Protein AF-A0A964K1E9-F1 (afdb_monomer)

Mean predicted aligned error: 4.96 Å

Structure (mmCIF, N/CA/C/O backbone):
data_AF-A0A964K1E9-F1
#
_entry.id   AF-A0A964K1E9-F1
#
loop_
_atom_site.group_PDB
_atom_site.id
_atom_site.type_symbol
_atom_site.label_atom_id
_atom_site.label_alt_id
_atom_site.label_comp_id
_atom_site.label_asym_id
_atom_site.label_entity_id
_atom_site.label_seq_id
_atom_site.pdbx_PDB_ins_code
_atom_site.Cartn_x
_atom_site.Cartn_y
_atom_site.Cartn_z
_atom_site.occupancy
_atom_site.B_iso_or_equiv
_atom_site.auth_seq_id
_atom_site.auth_comp_id
_atom_site.auth_asym_id
_atom_site.auth_atom_id
_atom_site.pdbx_PDB_model_num
ATOM 1 N N . MET A 1 1 ? 15.120 -9.045 7.210 1.00 61.44 1 MET A N 1
ATOM 2 C CA . MET A 1 1 ? 15.989 -8.815 6.035 1.00 61.44 1 MET A CA 1
ATOM 3 C C . MET A 1 1 ? 16.516 -7.399 6.157 1.00 61.44 1 MET A C 1
ATOM 5 O O . MET A 1 1 ? 15.739 -6.531 6.529 1.00 61.44 1 MET A O 1
ATOM 9 N N . ASP A 1 2 ? 17.799 -7.167 5.901 1.00 77.44 2 ASP A N 1
ATOM 10 C CA . ASP A 1 2 ? 18.381 -5.826 6.023 1.00 77.44 2 ASP A CA 1
ATOM 11 C C . ASP A 1 2 ? 18.255 -5.073 4.690 1.00 77.44 2 ASP A C 1
ATOM 13 O O . ASP A 1 2 ? 18.387 -5.684 3.619 1.00 77.44 2 ASP A O 1
ATOM 17 N N . ALA A 1 3 ? 17.989 -3.767 4.757 1.00 79.88 3 ALA A N 1
ATOM 18 C CA . ALA A 1 3 ? 18.097 -2.841 3.639 1.00 79.88 3 ALA A CA 1
ATOM 19 C C . ALA A 1 3 ? 19.576 -2.750 3.267 1.00 79.88 3 ALA A C 1
ATOM 21 O O . ALA A 1 3 ? 20.390 -2.265 4.055 1.00 79.88 3 ALA A O 1
ATOM 22 N N . LYS A 1 4 ? 19.940 -3.236 2.081 1.00 85.00 4 LYS A N 1
ATOM 23 C CA . LYS A 1 4 ? 21.310 -3.158 1.569 1.00 85.00 4 LYS A CA 1
ATOM 24 C C . LYS A 1 4 ? 21.665 -1.745 1.103 1.00 85.00 4 LYS A C 1
ATOM 26 O O . LYS A 1 4 ? 22.800 -1.325 1.300 1.00 85.00 4 LYS A O 1
ATOM 31 N N . ALA A 1 5 ? 20.713 -1.027 0.511 1.00 84.69 5 ALA A N 1
ATOM 32 C CA . ALA A 1 5 ? 20.894 0.320 -0.016 1.00 84.69 5 ALA A CA 1
ATOM 33 C C . ALA A 1 5 ? 21.087 1.347 1.105 1.00 84.69 5 ALA A C 1
ATOM 35 O O . ALA A 1 5 ? 21.981 2.183 1.027 1.00 84.69 5 ALA A O 1
ATOM 36 N N . LEU A 1 6 ? 20.298 1.241 2.179 1.00 84.00 6 LEU A N 1
ATOM 37 C CA . LEU A 1 6 ? 20.288 2.217 3.279 1.00 84.00 6 LEU A CA 1
ATOM 38 C C . LEU A 1 6 ? 20.863 1.678 4.597 1.00 84.00 6 LEU A C 1
ATOM 40 O O . LEU A 1 6 ? 20.889 2.391 5.595 1.00 84.00 6 LEU A O 1
ATOM 44 N N . LYS A 1 7 ? 21.374 0.439 4.599 1.00 85.75 7 LYS A N 1
ATOM 45 C CA . LYS A 1 7 ? 22.027 -0.215 5.750 1.00 85.75 7 LYS A CA 1
ATOM 46 C C . LYS A 1 7 ? 21.154 -0.242 7.014 1.00 85.75 7 LYS A C 1
ATOM 48 O O . LYS A 1 7 ? 21.656 -0.087 8.125 1.00 85.75 7 LYS A O 1
ATOM 53 N N . ALA A 1 8 ? 19.852 -0.465 6.846 1.00 85.69 8 ALA A N 1
ATOM 54 C CA . ALA A 1 8 ? 18.872 -0.491 7.931 1.00 85.69 8 ALA A CA 1
ATOM 55 C C . ALA A 1 8 ? 18.302 -1.900 8.151 1.00 85.69 8 ALA A C 1
ATOM 57 O O . ALA A 1 8 ? 17.847 -2.561 7.220 1.00 85.69 8 ALA A O 1
ATOM 58 N N . LYS A 1 9 ? 18.274 -2.377 9.394 1.00 84.56 9 LYS A N 1
ATOM 59 C CA . LYS A 1 9 ? 17.708 -3.692 9.727 1.00 84.56 9 LYS A CA 1
ATOM 60 C C . LYS A 1 9 ? 16.188 -3.610 9.856 1.00 84.56 9 LYS A C 1
ATOM 62 O O . LYS A 1 9 ? 15.686 -2.761 10.583 1.00 84.56 9 LYS A O 1
ATOM 67 N N . ALA A 1 10 ? 15.455 -4.493 9.173 1.00 81.06 10 ALA A N 1
ATOM 68 C CA . ALA A 1 10 ? 14.006 -4.578 9.362 1.00 81.06 10 ALA A CA 1
ATOM 69 C C . ALA A 1 10 ? 13.683 -5.161 10.741 1.00 81.06 10 ALA A C 1
ATOM 71 O O . ALA A 1 10 ? 14.223 -6.204 11.124 1.00 81.06 10 ALA A O 1
ATOM 72 N N . THR A 1 11 ? 12.792 -4.492 11.468 1.00 77.06 11 THR A N 1
ATOM 73 C CA . THR A 1 11 ? 12.326 -4.897 12.802 1.00 77.06 11 THR A CA 1
ATOM 74 C C . THR A 1 11 ? 11.026 -5.704 12.742 1.00 77.06 11 THR A C 1
ATOM 76 O O . THR A 1 11 ? 10.664 -6.349 13.728 1.00 77.06 11 THR A O 1
ATOM 79 N N . LYS A 1 12 ? 10.349 -5.725 11.585 1.00 82.56 12 LYS A N 1
ATOM 80 C CA . LYS A 1 12 ? 9.100 -6.456 11.333 1.00 82.56 12 LYS A CA 1
ATOM 81 C C . LYS A 1 12 ? 9.198 -7.336 10.085 1.00 82.56 12 LYS A C 1
ATOM 83 O O . LYS A 1 12 ? 10.097 -7.194 9.254 1.00 82.56 12 LYS A O 1
ATOM 88 N N . SER A 1 13 ? 8.276 -8.291 9.981 1.00 90.75 13 SER A N 1
ATOM 89 C CA . SER A 1 13 ? 8.074 -9.089 8.769 1.00 90.75 13 SER A CA 1
ATOM 90 C C . SER A 1 13 ? 6.977 -8.470 7.911 1.00 90.75 13 SER A C 1
ATOM 92 O O . SER A 1 13 ? 6.081 -7.817 8.439 1.00 90.75 13 SER A O 1
ATOM 94 N N . PHE A 1 14 ? 6.984 -8.778 6.613 1.00 91.94 14 PHE A N 1
ATOM 95 C CA . PHE A 1 14 ? 5.911 -8.396 5.691 1.00 91.94 14 PHE A CA 1
ATOM 96 C C . PHE A 1 14 ? 4.516 -8.723 6.253 1.00 91.94 14 PHE A C 1
ATOM 98 O O . PHE A 1 14 ? 3.644 -7.866 6.265 1.00 91.94 14 PHE A O 1
ATOM 105 N N . PHE A 1 15 ? 4.344 -9.911 6.844 1.00 91.75 15 PHE A N 1
ATOM 106 C CA . PHE A 1 15 ? 3.074 -10.374 7.419 1.00 91.75 15 PHE A CA 1
ATOM 107 C C . PHE A 1 15 ? 2.571 -9.597 8.641 1.00 91.75 15 PHE A C 1
ATOM 109 O O . PHE A 1 15 ? 1.426 -9.771 9.038 1.00 91.75 15 PHE A O 1
ATOM 116 N N . THR A 1 16 ? 3.417 -8.783 9.271 1.00 91.50 16 THR A N 1
ATOM 117 C CA . THR A 1 16 ? 3.062 -8.016 10.481 1.00 91.50 16 THR A CA 1
ATOM 118 C C . THR A 1 16 ? 3.079 -6.509 10.253 1.00 91.50 16 THR A C 1
ATOM 120 O O . THR A 1 16 ? 2.657 -5.749 11.126 1.00 91.50 16 THR A O 1
ATOM 123 N N . SER A 1 17 ? 3.527 -6.071 9.079 1.00 93.69 17 SER A N 1
ATOM 124 C CA . SER A 1 17 ? 3.606 -4.663 8.721 1.00 93.69 17 SER A CA 1
ATOM 125 C C . SER A 1 17 ? 2.242 -4.064 8.379 1.00 93.69 17 SER A C 1
ATOM 127 O O . SER A 1 17 ? 1.379 -4.757 7.832 1.00 93.69 17 SER A O 1
ATOM 129 N N . PRO A 1 18 ? 2.043 -2.773 8.681 1.00 94.06 18 PRO A N 1
ATOM 130 C CA . PRO A 1 18 ? 0.909 -2.014 8.174 1.00 94.06 18 PRO A CA 1
ATOM 131 C C . PRO A 1 18 ? 1.123 -1.621 6.709 1.00 94.06 18 PRO A C 1
ATOM 133 O O . PRO A 1 18 ? 2.262 -1.488 6.256 1.00 94.06 18 PRO A O 1
ATOM 136 N N . ALA A 1 19 ? 0.035 -1.386 5.975 1.00 91.31 19 ALA A N 1
ATOM 137 C CA . ALA A 1 19 ? 0.120 -0.842 4.619 1.00 91.31 19 ALA A CA 1
ATOM 138 C C . ALA A 1 19 ? 0.185 0.692 4.596 1.00 91.31 19 ALA A C 1
ATOM 140 O O . ALA A 1 19 ? 0.536 1.265 3.575 1.00 91.31 19 ALA A O 1
ATOM 141 N N . ALA A 1 20 ? -0.116 1.387 5.692 1.00 88.75 20 ALA A N 1
ATOM 142 C CA . ALA A 1 20 ? -0.073 2.847 5.745 1.00 88.75 20 ALA A CA 1
ATOM 143 C C . ALA A 1 20 ? 0.727 3.354 6.944 1.00 88.75 20 ALA A C 1
ATOM 145 O O . ALA A 1 20 ? 0.719 2.758 8.018 1.00 88.75 20 ALA A O 1
ATOM 146 N N . GLY A 1 21 ? 1.414 4.484 6.754 1.00 86.25 21 GLY A N 1
ATOM 147 C CA . GLY A 1 21 ? 2.253 5.130 7.772 1.00 86.25 21 GLY A CA 1
ATOM 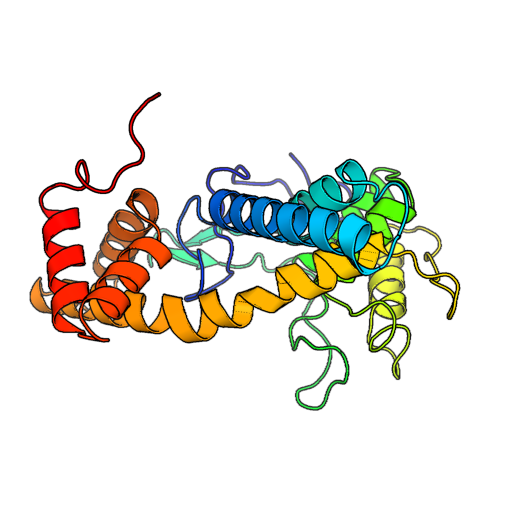148 C C . GLY A 1 21 ? 1.478 5.997 8.769 1.00 86.25 21 GLY A C 1
ATOM 149 O O . GLY A 1 21 ? 2.060 6.889 9.375 1.00 86.25 21 GLY A O 1
ATOM 150 N N . GLY A 1 22 ? 0.166 5.794 8.878 1.00 86.00 22 GLY A N 1
ATOM 151 C CA . GLY A 1 22 ? -0.773 6.577 9.675 1.00 86.00 22 GLY A CA 1
ATOM 152 C C . GLY A 1 22 ? -2.201 6.071 9.462 1.00 86.00 22 GLY A C 1
ATOM 153 O O . GLY A 1 22 ? -2.409 5.166 8.656 1.00 86.00 22 GLY A O 1
ATOM 154 N N . LYS A 1 23 ? -3.180 6.642 10.177 1.00 85.94 23 LYS A N 1
ATOM 155 C CA . LYS A 1 23 ? -4.596 6.259 10.034 1.00 85.94 23 LYS A CA 1
ATOM 156 C C . LYS A 1 23 ? -5.038 6.361 8.570 1.00 85.94 23 LYS A C 1
ATOM 158 O O . LYS A 1 23 ? -4.841 7.394 7.938 1.00 85.94 23 LYS A O 1
ATOM 163 N N . GLY A 1 24 ? -5.616 5.283 8.055 1.00 85.75 24 GLY A N 1
ATOM 164 C CA . GLY A 1 24 ? -5.997 5.133 6.654 1.00 85.75 24 GLY A CA 1
ATOM 165 C C . GLY A 1 24 ? -6.198 3.660 6.310 1.00 85.75 24 GLY A C 1
ATOM 166 O O . GLY A 1 24 ? -6.321 2.829 7.210 1.00 85.75 24 GLY A O 1
ATOM 167 N N . HIS A 1 25 ? -6.208 3.329 5.020 1.00 87.50 25 HIS A N 1
ATOM 168 C CA . HIS A 1 25 ? -6.395 1.945 4.578 1.00 87.50 25 HIS A CA 1
ATOM 169 C C . HIS A 1 25 ? -5.351 0.989 5.164 1.00 87.50 25 HIS A C 1
ATOM 171 O O . HIS A 1 25 ? -4.159 1.293 5.203 1.00 87.50 25 HIS A O 1
ATOM 177 N N . HIS A 1 26 ? -5.795 -0.165 5.650 1.00 92.25 26 HIS A N 1
ATOM 178 C CA . HIS A 1 26 ? -4.911 -1.244 6.101 1.00 92.25 26 HIS A CA 1
ATOM 179 C C . HIS A 1 26 ? -3.745 -0.815 7.023 1.00 92.25 26 HIS A C 1
ATOM 181 O O . HIS A 1 26 ? -2.668 -1.417 7.017 1.00 92.25 26 HIS A O 1
ATOM 187 N N . TYR A 1 27 ? -3.921 0.245 7.820 1.00 91.81 27 TYR A N 1
ATOM 188 C CA . TYR A 1 27 ? -2.846 0.808 8.650 1.00 91.81 27 TYR A CA 1
ATOM 189 C C . TYR A 1 27 ? -2.530 -0.023 9.904 1.00 91.81 27 TYR A C 1
ATOM 191 O O . TYR A 1 27 ? -1.661 0.344 10.686 1.00 91.81 27 TYR A O 1
ATOM 199 N N . TYR A 1 28 ? -3.246 -1.125 10.111 1.00 93.25 28 TYR A N 1
ATOM 200 C CA . TYR A 1 28 ? -3.151 -2.025 11.257 1.00 93.25 28 TYR A CA 1
ATOM 201 C C . TYR A 1 28 ? -2.068 -3.107 11.062 1.00 93.25 28 TYR A C 1
ATOM 203 O O . TYR A 1 28 ? -1.621 -3.341 9.934 1.00 93.25 28 TYR A O 1
ATOM 211 N N . PRO A 1 29 ? -1.628 -3.809 12.129 1.00 93.25 29 PRO A N 1
ATOM 212 C CA . PRO A 1 29 ? -0.657 -4.895 11.999 1.00 93.25 29 PRO A CA 1
ATOM 213 C C . PRO A 1 29 ? -1.147 -5.983 11.035 1.00 93.25 29 PRO A C 1
ATOM 215 O O . PRO A 1 29 ? -2.261 -6.479 11.165 1.00 93.25 29 PRO A O 1
ATOM 218 N N . GLY A 1 30 ? -0.316 -6.362 10.065 1.00 92.44 30 GLY A N 1
ATOM 219 C CA . GLY A 1 30 ? -0.698 -7.332 9.032 1.00 92.44 30 GLY A CA 1
ATOM 220 C C . GLY A 1 30 ? -1.627 -6.777 7.949 1.00 92.44 30 GLY A C 1
ATOM 221 O O . GLY A 1 30 ? -2.137 -7.545 7.140 1.00 92.44 30 GLY A O 1
ATOM 222 N N . GLY A 1 31 ? -1.820 -5.459 7.879 1.00 93.69 31 GLY A N 1
ATOM 223 C CA . GLY A 1 31 ? -2.541 -4.828 6.777 1.00 93.69 31 GLY A CA 1
ATOM 224 C C . GLY A 1 31 ? -1.782 -4.849 5.445 1.00 93.69 31 GLY A C 1
ATOM 225 O O . GLY A 1 31 ? -2.411 -4.915 4.395 1.00 93.69 31 GLY A O 1
ATOM 226 N N . LEU A 1 32 ? -0.443 -4.871 5.454 1.00 94.12 32 LEU A N 1
ATOM 227 C CA . LEU A 1 32 ? 0.366 -4.923 4.228 1.00 94.12 32 LEU A CA 1
ATOM 228 C C . LEU A 1 32 ? 0.091 -6.154 3.333 1.00 94.12 32 LEU A C 1
ATOM 230 O O . LEU A 1 32 ? -0.122 -5.966 2.138 1.00 94.12 32 LEU A O 1
ATOM 234 N N . PRO A 1 33 ? 0.070 -7.406 3.836 1.00 93.69 33 PRO A N 1
ATOM 235 C CA . PRO A 1 33 ? -0.261 -8.558 2.998 1.00 93.69 33 PRO A CA 1
ATOM 236 C C . PRO A 1 33 ? -1.699 -8.518 2.470 1.00 93.69 33 PRO A C 1
ATOM 238 O O . PRO A 1 33 ? -1.923 -8.966 1.351 1.00 93.69 33 PRO A O 1
ATOM 241 N N . VAL A 1 34 ? -2.651 -7.969 3.237 1.00 91.94 34 VAL A N 1
ATOM 242 C CA . VAL A 1 34 ? -4.041 -7.781 2.780 1.00 91.94 34 VAL A CA 1
ATOM 243 C C . VAL A 1 34 ? -4.073 -6.813 1.600 1.00 91.94 34 VAL A C 1
ATOM 245 O O . VAL A 1 34 ? -4.608 -7.150 0.549 1.00 91.94 34 VAL A O 1
ATOM 248 N N . HIS A 1 35 ? -3.413 -5.665 1.752 1.00 92.62 35 HIS A N 1
ATOM 249 C CA . HIS A 1 35 ? -3.285 -4.643 0.718 1.00 92.62 35 HIS A CA 1
ATOM 250 C C . HIS A 1 35 ? -2.670 -5.182 -0.581 1.00 92.62 35 HIS A C 1
ATOM 252 O O . HIS A 1 35 ? -3.162 -4.927 -1.676 1.00 92.62 35 HIS A O 1
ATOM 258 N N . VAL A 1 36 ? -1.589 -5.957 -0.470 1.00 93.75 36 VAL A N 1
ATOM 259 C CA . VAL A 1 36 ? -0.912 -6.524 -1.641 1.00 93.75 36 VAL A CA 1
ATOM 260 C C . VAL A 1 36 ? -1.766 -7.590 -2.326 1.00 93.75 36 VAL A C 1
ATOM 262 O O . VAL A 1 36 ? -1.835 -7.604 -3.554 1.00 93.75 36 VAL A O 1
ATOM 265 N N . LEU A 1 37 ? -2.419 -8.471 -1.561 1.00 92.62 37 LEU A N 1
ATOM 266 C CA . LEU A 1 37 ? -3.271 -9.516 -2.130 1.00 92.62 37 LEU A CA 1
ATOM 267 C C . LEU A 1 37 ? -4.461 -8.919 -2.889 1.00 92.62 37 LEU A C 1
ATOM 269 O O . LEU A 1 37 ? -4.726 -9.334 -4.013 1.00 92.62 37 LEU A O 1
ATOM 273 N N . GLU A 1 38 ? -5.110 -7.903 -2.315 1.00 89.50 38 GLU A N 1
ATOM 274 C CA . GLU A 1 38 ? -6.195 -7.166 -2.969 1.00 89.50 38 GLU A CA 1
ATOM 275 C C . GLU A 1 38 ? -5.770 -6.653 -4.352 1.00 89.50 38 GLU A C 1
ATOM 277 O O . GLU A 1 38 ? -6.451 -6.886 -5.353 1.00 89.50 38 GLU A O 1
ATOM 282 N N . TRP A 1 39 ? -4.616 -5.988 -4.441 1.00 92.25 39 TRP A N 1
ATOM 283 C CA . TRP A 1 39 ? -4.146 -5.447 -5.715 1.00 92.25 39 TRP A CA 1
ATOM 284 C C . TRP A 1 39 ? -3.719 -6.494 -6.716 1.00 92.25 39 TRP A C 1
ATOM 286 O O . TRP A 1 39 ? -3.914 -6.275 -7.913 1.00 92.25 39 TRP A O 1
ATOM 296 N N . ILE A 1 40 ? -3.162 -7.614 -6.262 1.00 95.31 40 ILE A N 1
ATOM 297 C CA . ILE A 1 40 ? -2.863 -8.737 -7.147 1.00 95.31 40 ILE A CA 1
ATOM 298 C C . ILE A 1 40 ? -4.160 -9.246 -7.776 1.00 95.31 40 ILE A C 1
ATOM 300 O O . ILE A 1 40 ? -4.230 -9.332 -9.001 1.00 95.31 40 ILE A O 1
ATOM 304 N N . ASP A 1 41 ? -5.196 -9.503 -6.977 1.00 93.94 41 ASP A N 1
ATOM 305 C CA . ASP A 1 41 ? -6.467 -10.037 -7.476 1.00 93.94 41 ASP A CA 1
ATOM 306 C C . ASP A 1 41 ? -7.135 -9.081 -8.477 1.00 93.94 41 ASP A C 1
ATOM 308 O O . ASP A 1 41 ? -7.535 -9.493 -9.573 1.00 93.94 41 ASP A O 1
ATOM 312 N N . VAL A 1 42 ? -7.176 -7.781 -8.164 1.00 92.75 42 VAL A N 1
ATOM 313 C CA . VAL A 1 42 ? -7.697 -6.758 -9.087 1.00 92.75 42 VAL A CA 1
ATOM 314 C C . VAL A 1 42 ? -6.864 -6.701 -10.374 1.00 92.75 42 VAL A C 1
ATOM 316 O O . VAL A 1 42 ? -7.421 -6.651 -11.475 1.00 92.75 42 VAL A O 1
ATOM 319 N N . ALA A 1 43 ? -5.533 -6.745 -10.265 1.00 95.06 43 ALA A N 1
ATOM 320 C CA . ALA A 1 43 ? -4.642 -6.682 -11.421 1.00 95.06 43 ALA A CA 1
ATOM 321 C C . ALA A 1 43 ? -4.771 -7.910 -12.320 1.00 95.06 43 ALA A C 1
ATOM 323 O O . ALA A 1 43 ? -4.687 -7.769 -13.539 1.00 95.06 43 ALA A O 1
ATOM 324 N N . MET A 1 44 ? -5.008 -9.097 -11.757 1.00 95.62 44 MET A N 1
ATOM 325 C CA . MET A 1 44 ? -5.240 -10.307 -12.548 1.00 95.62 44 MET A CA 1
ATOM 326 C C . MET A 1 44 ? -6.546 -10.205 -13.340 1.00 95.62 44 MET A C 1
ATOM 328 O O . MET A 1 44 ? -6.546 -10.469 -14.543 1.00 95.62 44 MET A O 1
ATOM 332 N N . GLY A 1 45 ? -7.622 -9.707 -12.721 1.00 93.81 45 GLY A N 1
ATOM 333 C CA . GLY A 1 45 ? -8.873 -9.433 -13.434 1.00 93.81 45 GLY A CA 1
ATOM 334 C C . GLY A 1 45 ? -8.700 -8.423 -14.577 1.00 93.81 45 GLY A C 1
ATOM 335 O O . GLY A 1 45 ? -9.290 -8.566 -15.652 1.00 93.81 45 GLY A O 1
ATOM 336 N N . TRP A 1 46 ? -7.846 -7.416 -14.393 1.00 92.75 46 TRP A N 1
ATOM 337 C CA . TRP A 1 46 ? -7.509 -6.476 -15.460 1.00 92.75 46 TRP A CA 1
ATOM 338 C C . TRP A 1 46 ? -6.591 -7.048 -16.530 1.00 92.75 46 TRP A C 1
ATOM 340 O O . TRP A 1 46 ? -6.799 -6.742 -17.702 1.00 92.75 46 TRP A O 1
ATOM 350 N N . ALA A 1 47 ? -5.613 -7.879 -16.174 1.00 93.62 47 ALA A N 1
ATOM 351 C CA . ALA A 1 47 ? -4.774 -8.568 -17.147 1.00 93.62 47 ALA A CA 1
ATOM 352 C C . ALA A 1 47 ? -5.646 -9.407 -18.095 1.00 93.62 47 ALA A C 1
ATOM 354 O O . ALA A 1 47 ? -5.511 -9.303 -19.316 1.00 93.62 47 ALA A O 1
ATOM 355 N N . ASP A 1 48 ? -6.628 -10.129 -17.547 1.00 93.62 48 ASP A N 1
ATOM 356 C CA . ASP A 1 48 ? -7.611 -10.877 -18.334 1.00 93.62 48 ASP A CA 1
ATOM 357 C C . ASP A 1 48 ? -8.437 -9.956 -19.246 1.00 93.62 48 ASP A C 1
ATOM 359 O O . ASP A 1 48 ? -8.657 -10.256 -20.426 1.00 93.62 48 ASP A O 1
ATOM 363 N N . ALA A 1 49 ? -8.863 -8.793 -18.740 1.00 92.50 49 ALA A N 1
ATOM 364 C CA . ALA A 1 49 ? -9.572 -7.796 -19.539 1.00 92.50 49 ALA A CA 1
ATOM 365 C C . ALA A 1 49 ? -8.697 -7.217 -20.667 1.00 92.50 49 ALA A C 1
ATOM 367 O O . ALA A 1 49 ? -9.188 -7.046 -21.784 1.00 92.50 49 ALA A O 1
ATOM 368 N N . TYR A 1 50 ? -7.411 -6.959 -20.422 1.00 91.75 50 TYR A N 1
ATOM 369 C CA . TYR A 1 50 ? -6.466 -6.453 -21.421 1.00 91.75 50 TYR A CA 1
ATOM 370 C C . TYR A 1 50 ? -6.245 -7.459 -22.553 1.00 91.75 50 TYR A C 1
ATOM 372 O O . TYR A 1 50 ? -6.315 -7.095 -23.731 1.00 91.75 50 TYR A O 1
ATOM 380 N N . GLU A 1 51 ? -6.048 -8.733 -22.217 1.00 91.69 51 GLU A N 1
ATOM 381 C CA . GLU A 1 51 ? -5.908 -9.801 -23.209 1.00 91.69 51 GLU A CA 1
ATOM 382 C C . GLU A 1 51 ? -7.204 -9.974 -24.020 1.00 91.69 51 GLU A C 1
ATOM 384 O O . GLU A 1 51 ? -7.182 -10.077 -25.253 1.00 91.69 51 GLU A O 1
ATOM 389 N N . LYS A 1 52 ? -8.361 -9.937 -23.346 1.00 93.06 52 LYS A N 1
ATOM 390 C CA . LYS A 1 52 ? -9.675 -10.110 -23.977 1.00 93.06 52 LYS A CA 1
ATOM 391 C C . LYS A 1 52 ? -10.068 -8.936 -24.873 1.00 93.06 52 LYS A C 1
ATOM 393 O O . LYS A 1 52 ? -10.537 -9.174 -25.990 1.00 93.06 52 LYS A O 1
ATOM 398 N N . ILE A 1 53 ? -9.935 -7.703 -24.390 1.00 92.56 53 ILE A N 1
ATOM 399 C CA . ILE A 1 53 ? -10.472 -6.488 -25.021 1.00 92.56 53 ILE A CA 1
ATOM 400 C C . ILE A 1 53 ? -9.421 -5.851 -25.926 1.00 92.56 53 ILE A C 1
ATOM 402 O 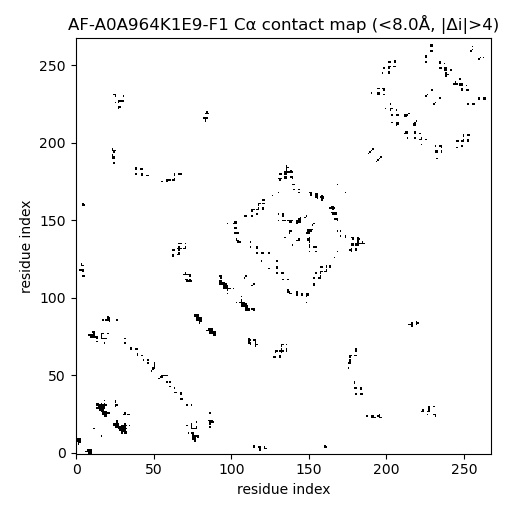O . ILE A 1 53 ? -9.663 -5.693 -27.121 1.00 92.56 53 ILE A O 1
ATOM 406 N N . TYR A 1 54 ? -8.245 -5.536 -25.380 1.00 87.56 54 TYR A N 1
ATOM 407 C CA . TYR A 1 54 ? -7.189 -4.817 -26.100 1.00 87.56 54 TYR A CA 1
ATOM 408 C C . TYR A 1 54 ? -6.298 -5.725 -26.950 1.00 87.56 54 TYR A C 1
ATOM 410 O O . TYR A 1 54 ? -5.470 -5.230 -27.711 1.00 87.56 54 TYR A O 1
ATOM 418 N N . LYS A 1 55 ? -6.473 -7.052 -26.857 1.00 88.31 55 LYS A N 1
ATOM 419 C CA . LYS A 1 55 ? -5.707 -8.058 -27.614 1.00 88.31 55 LYS A CA 1
ATOM 420 C C . LYS A 1 55 ? -4.193 -7.965 -27.390 1.00 88.31 55 LYS A C 1
ATOM 422 O O . LYS A 1 55 ? -3.422 -8.455 -28.219 1.00 88.31 55 LYS A O 1
ATOM 427 N N . VAL A 1 56 ? -3.773 -7.380 -26.265 1.00 86.25 56 VAL A N 1
ATOM 428 C CA . VAL A 1 56 ? -2.386 -7.437 -25.792 1.00 86.25 56 VAL A CA 1
ATOM 429 C C . VAL A 1 56 ? -2.087 -8.904 -25.520 1.00 86.25 56 VAL A C 1
ATOM 431 O O . VAL A 1 56 ? -2.745 -9.528 -24.697 1.00 86.25 56 VAL A O 1
ATOM 434 N N . LYS A 1 57 ? -1.174 -9.505 -26.283 1.00 80.31 57 LYS A N 1
ATOM 435 C CA . LYS A 1 57 ? -0.890 -10.937 -26.155 1.00 80.31 57 LYS A CA 1
ATOM 436 C C . LYS A 1 57 ? 0.137 -11.157 -25.053 1.00 80.31 57 LYS A C 1
ATOM 438 O O . LYS A 1 57 ? 1.217 -10.586 -25.147 1.00 80.31 57 LYS A O 1
ATOM 443 N N . LYS A 1 58 ? -0.165 -12.083 -24.134 1.00 83.25 58 LYS A N 1
ATOM 444 C CA . LYS A 1 58 ? 0.753 -12.590 -23.102 1.00 83.25 58 LYS A CA 1
ATOM 445 C C . LYS A 1 58 ? 1.252 -11.482 -22.174 1.00 83.25 58 LYS A C 1
ATOM 447 O O . LYS A 1 58 ? 2.445 -11.198 -22.158 1.00 83.25 58 LYS A O 1
ATOM 452 N N . VAL A 1 59 ? 0.334 -10.882 -21.417 1.00 91.69 59 VAL A N 1
ATOM 453 C CA . VAL A 1 59 ? 0.727 -9.991 -20.317 1.00 91.69 59 VAL A CA 1
ATOM 454 C C . VAL A 1 59 ? 1.607 -10.789 -19.356 1.00 91.69 59 VAL A C 1
ATOM 456 O O . VAL A 1 59 ? 1.205 -11.871 -18.911 1.00 91.69 59 VAL A O 1
ATOM 459 N N . ASP A 1 60 ? 2.795 -10.274 -19.043 1.00 95.25 60 ASP A N 1
ATOM 460 C CA . ASP A 1 60 ? 3.679 -10.891 -18.052 1.00 95.25 60 ASP A CA 1
ATOM 461 C C . ASP A 1 60 ? 3.095 -10.706 -16.640 1.00 95.25 60 ASP A C 1
ATOM 463 O O . ASP A 1 60 ? 3.305 -9.697 -15.963 1.00 95.25 60 ASP A O 1
ATOM 467 N N . ARG A 1 61 ? 2.290 -11.685 -16.212 1.00 95.88 61 ARG A N 1
ATOM 468 C CA . ARG A 1 61 ? 1.619 -11.681 -14.905 1.00 95.88 61 ARG A CA 1
ATOM 469 C C . ARG A 1 61 ? 2.617 -11.782 -13.753 1.00 95.88 61 ARG A C 1
ATOM 471 O O . ARG A 1 61 ? 2.379 -11.168 -12.716 1.00 95.88 61 ARG A O 1
ATOM 478 N N . ASP A 1 62 ? 3.737 -12.477 -13.938 1.00 97.50 62 ASP A N 1
ATOM 479 C CA . ASP A 1 62 ? 4.766 -12.613 -12.904 1.00 97.50 62 ASP A CA 1
ATOM 480 C C . ASP A 1 62 ? 5.435 -11.264 -12.636 1.00 97.50 62 ASP A C 1
ATOM 482 O O . ASP A 1 62 ? 5.630 -10.888 -11.478 1.00 97.50 62 ASP A O 1
ATOM 486 N N . LEU A 1 63 ? 5.710 -10.492 -13.693 1.00 97.62 63 LEU A N 1
ATOM 487 C CA . LEU A 1 63 ? 6.208 -9.124 -13.572 1.00 97.62 63 LEU A CA 1
ATOM 488 C C . LEU A 1 63 ? 5.228 -8.226 -12.802 1.00 97.62 63 LEU A C 1
ATOM 490 O O . LEU A 1 63 ? 5.649 -7.484 -11.914 1.00 97.62 63 LEU A O 1
ATOM 494 N N . VAL A 1 64 ? 3.931 -8.305 -13.116 1.00 97.12 64 VAL A N 1
ATOM 495 C CA . VAL A 1 64 ? 2.882 -7.508 -12.454 1.00 97.12 64 VAL A CA 1
ATOM 496 C C . VAL A 1 64 ? 2.749 -7.885 -10.978 1.00 97.12 64 VAL A C 1
ATOM 498 O O . VAL A 1 64 ? 2.744 -7.002 -10.121 1.00 97.12 64 VAL A O 1
ATOM 501 N N . ILE A 1 65 ? 2.692 -9.182 -10.666 1.00 97.50 65 ILE A N 1
ATOM 502 C CA . ILE A 1 65 ? 2.613 -9.686 -9.289 1.00 97.50 65 ILE A CA 1
ATOM 503 C C . ILE A 1 65 ? 3.852 -9.257 -8.502 1.00 97.50 65 ILE A C 1
ATOM 505 O O . ILE A 1 65 ? 3.728 -8.703 -7.410 1.00 97.50 65 ILE A O 1
ATOM 509 N N . ALA A 1 66 ? 5.049 -9.456 -9.059 1.00 97.81 66 ALA A N 1
ATOM 510 C CA . ALA A 1 66 ? 6.290 -9.067 -8.403 1.00 97.81 66 ALA A CA 1
ATOM 511 C C . ALA A 1 66 ? 6.338 -7.555 -8.134 1.00 97.81 66 ALA A C 1
ATOM 513 O O . ALA A 1 66 ? 6.697 -7.150 -7.029 1.00 97.81 66 ALA A O 1
ATOM 514 N N . ALA A 1 67 ? 5.931 -6.727 -9.101 1.00 97.12 67 ALA A N 1
ATOM 515 C CA . ALA A 1 67 ? 5.860 -5.279 -8.933 1.00 97.12 67 ALA A CA 1
ATOM 516 C C . ALA A 1 67 ? 4.900 -4.873 -7.803 1.00 97.12 67 ALA A C 1
ATOM 518 O O . ALA A 1 67 ? 5.261 -4.046 -6.965 1.00 97.12 67 ALA A O 1
ATOM 519 N N . LEU A 1 68 ? 3.714 -5.488 -7.736 1.00 96.00 68 LEU A N 1
ATOM 520 C CA . LEU A 1 68 ? 2.712 -5.205 -6.703 1.00 96.00 68 LEU A CA 1
ATOM 521 C C . LEU A 1 68 ? 3.157 -5.622 -5.298 1.00 96.00 68 LEU A C 1
ATOM 523 O O . LEU A 1 68 ? 2.921 -4.897 -4.335 1.00 96.00 68 LEU A O 1
ATOM 527 N N . VAL A 1 69 ? 3.859 -6.748 -5.176 1.00 96.06 69 VAL A N 1
ATOM 528 C CA . VAL A 1 69 ? 4.451 -7.178 -3.900 1.00 96.06 69 VAL A CA 1
ATOM 529 C C . VAL A 1 69 ? 5.562 -6.223 -3.453 1.00 96.06 69 VAL A C 1
ATOM 531 O O . VAL A 1 69 ? 5.703 -5.944 -2.261 1.00 96.06 69 VAL A O 1
ATOM 534 N N . LEU A 1 70 ? 6.379 -5.740 -4.393 1.00 95.69 70 LEU A N 1
ATOM 535 C CA . LEU A 1 70 ? 7.599 -4.998 -4.084 1.00 95.69 70 LEU A CA 1
ATOM 536 C C . LEU A 1 70 ? 7.390 -3.495 -3.882 1.00 95.69 70 LEU A C 1
ATOM 538 O O . LEU A 1 70 ? 8.185 -2.897 -3.156 1.00 95.69 70 LEU A O 1
ATOM 542 N N . LEU A 1 71 ? 6.346 -2.889 -4.462 1.00 92.69 71 LEU A N 1
ATOM 543 C CA . LEU A 1 71 ? 6.144 -1.429 -4.426 1.00 92.69 71 LEU A CA 1
ATOM 544 C C . LEU A 1 71 ? 6.068 -0.880 -2.996 1.00 92.69 71 LEU A C 1
ATOM 546 O O . LEU A 1 71 ? 6.596 0.192 -2.709 1.00 92.69 71 LEU A O 1
ATOM 550 N N . ASP A 1 72 ? 5.474 -1.665 -2.098 1.00 92.25 72 ASP A N 1
ATOM 551 C CA . ASP A 1 72 ? 5.258 -1.331 -0.694 1.00 92.25 72 ASP A CA 1
ATOM 552 C C . ASP A 1 72 ? 6.095 -2.180 0.260 1.00 92.25 72 ASP A C 1
ATOM 554 O O . ASP A 1 72 ? 5.989 -2.045 1.480 1.00 92.25 72 ASP A O 1
ATOM 558 N N . TRP A 1 73 ? 6.978 -3.033 -0.268 1.00 92.38 73 TRP A N 1
ATOM 559 C CA . TRP A 1 73 ? 7.799 -3.918 0.553 1.00 92.38 73 TRP A CA 1
ATOM 560 C C . TRP A 1 73 ? 8.625 -3.147 1.589 1.00 92.38 73 TRP A C 1
ATOM 562 O O . TRP A 1 73 ? 8.817 -3.627 2.702 1.00 92.38 73 TRP A O 1
ATOM 572 N N . ALA A 1 74 ? 9.047 -1.915 1.290 1.00 92.69 74 ALA A N 1
ATOM 573 C CA . ALA A 1 74 ? 9.786 -1.089 2.241 1.00 92.69 74 ALA A CA 1
ATOM 574 C C . ALA A 1 74 ? 8.986 -0.686 3.499 1.00 92.69 74 ALA A C 1
ATOM 576 O O . ALA A 1 74 ? 9.570 -0.274 4.500 1.00 92.69 74 ALA A O 1
ATOM 577 N N . LYS A 1 75 ? 7.668 -0.893 3.537 1.00 92.00 75 LYS A N 1
ATOM 578 C CA . LYS A 1 75 ? 6.870 -0.722 4.760 1.00 92.00 75 LYS A CA 1
ATOM 579 C C . LYS A 1 75 ? 7.204 -1.772 5.839 1.00 92.00 75 LYS A C 1
ATOM 581 O O . LYS A 1 75 ? 6.780 -1.628 6.983 1.00 92.00 75 LYS A O 1
ATOM 586 N N . VAL A 1 76 ? 8.057 -2.769 5.552 1.00 92.81 76 VAL A N 1
ATOM 587 C CA . VAL A 1 76 ? 8.661 -3.661 6.573 1.00 92.81 76 VAL A CA 1
ATOM 588 C C . VAL A 1 76 ? 9.497 -2.943 7.631 1.00 92.81 76 VAL A C 1
ATOM 590 O O . VAL A 1 76 ? 9.758 -3.510 8.693 1.00 92.81 76 VAL A O 1
ATOM 593 N N . TRP A 1 77 ? 9.912 -1.708 7.355 1.00 92.50 77 TRP A N 1
ATOM 594 C CA . TRP A 1 77 ? 10.599 -0.866 8.327 1.00 92.50 77 TRP A CA 1
ATOM 595 C C . TRP A 1 77 ? 9.665 0.055 9.108 1.00 92.50 77 TRP A C 1
ATOM 597 O O . TRP A 1 77 ? 10.140 0.699 10.031 1.00 92.50 77 TRP A O 1
ATOM 607 N N . TYR A 1 78 ? 8.369 0.127 8.792 1.00 91.56 78 TYR A N 1
ATOM 608 C CA . TYR A 1 78 ? 7.437 0.869 9.639 1.00 91.56 78 TYR A CA 1
ATOM 609 C C . TYR A 1 78 ? 7.369 0.232 11.027 1.00 91.56 78 TYR A C 1
ATOM 611 O O . TYR A 1 78 ? 7.278 -0.990 11.179 1.00 91.56 78 TYR A O 1
ATOM 619 N N . GLU A 1 79 ? 7.422 1.084 12.041 1.00 88.56 79 GLU A N 1
ATOM 620 C CA . GLU A 1 79 ? 7.456 0.685 13.439 1.00 88.56 79 GLU A CA 1
ATOM 621 C C . GLU A 1 79 ? 6.123 0.986 14.119 1.00 88.56 79 GLU A C 1
ATOM 623 O O . GLU A 1 79 ? 5.249 1.650 13.563 1.00 88.56 79 GLU A O 1
ATOM 628 N N . TRP A 1 80 ? 5.967 0.474 15.336 1.00 89.75 80 TRP A N 1
ATOM 629 C CA . TRP A 1 80 ? 4.829 0.766 16.195 1.00 89.75 80 TRP A CA 1
ATOM 630 C C . TRP A 1 80 ? 5.340 1.493 17.429 1.00 89.75 80 TRP A C 1
ATOM 632 O O . TRP A 1 80 ? 6.282 1.029 18.068 1.00 89.75 80 TRP A O 1
ATOM 642 N N . ASP A 1 81 ? 4.723 2.616 17.770 1.00 90.88 81 ASP A N 1
ATOM 643 C CA . ASP A 1 81 ? 4.963 3.259 19.056 1.00 90.88 81 ASP A CA 1
ATOM 644 C C . ASP A 1 81 ? 4.205 2.489 20.141 1.00 90.88 81 ASP A C 1
ATOM 646 O O . ASP A 1 81 ? 2.983 2.564 20.210 1.00 90.88 81 ASP A O 1
ATOM 650 N N . ASP A 1 82 ? 4.911 1.774 21.016 1.00 88.69 82 ASP A N 1
ATOM 651 C CA . ASP A 1 82 ? 4.301 0.964 22.081 1.00 88.69 82 ASP A CA 1
ATOM 652 C C . ASP A 1 82 ? 3.458 1.778 23.084 1.00 88.69 82 ASP A C 1
ATOM 654 O O . ASP A 1 82 ? 2.586 1.224 23.770 1.00 88.69 82 ASP A O 1
ATOM 658 N N . LYS A 1 83 ? 3.697 3.094 23.189 1.00 91.12 83 LYS A N 1
ATOM 659 C CA . LYS A 1 83 ? 2.951 3.987 24.087 1.00 91.12 83 LYS A CA 1
ATOM 660 C C . LYS A 1 83 ? 1.624 4.412 23.489 1.00 91.12 83 LYS A C 1
ATOM 662 O O . LYS A 1 83 ? 0.658 4.563 24.229 1.00 91.12 83 LYS A O 1
ATOM 667 N N . THR A 1 84 ? 1.572 4.620 22.179 1.00 92.19 84 THR A N 1
ATOM 668 C CA . THR A 1 84 ? 0.367 5.114 21.499 1.00 92.19 84 THR A CA 1
ATOM 669 C C . THR A 1 84 ? -0.324 4.040 20.668 1.00 92.19 84 THR A C 1
ATOM 671 O O . THR A 1 84 ? -1.490 4.199 20.338 1.00 92.19 84 THR A O 1
ATOM 674 N N . MET A 1 85 ? 0.348 2.930 20.369 1.00 92.69 85 MET A N 1
ATOM 675 C CA . MET A 1 85 ? -0.050 1.896 19.408 1.00 92.69 85 MET A CA 1
ATOM 676 C C . MET A 1 85 ? -0.342 2.455 18.010 1.00 92.69 85 MET A C 1
ATOM 678 O O . MET A 1 85 ? -1.228 1.969 17.308 1.00 92.69 85 MET A O 1
ATOM 682 N N . THR A 1 86 ? 0.408 3.483 17.606 1.00 92.19 86 THR A N 1
ATOM 683 C CA . THR A 1 86 ? 0.335 4.088 16.270 1.00 92.19 86 THR A CA 1
ATOM 684 C C . THR A 1 86 ? 1.534 3.691 15.418 1.00 92.19 86 THR A C 1
ATOM 686 O O . THR A 1 86 ? 2.600 3.367 15.947 1.00 92.19 86 THR A O 1
ATOM 689 N N . VAL A 1 87 ? 1.357 3.715 14.097 1.00 92.12 87 VAL A N 1
ATOM 690 C CA . VAL A 1 87 ? 2.444 3.475 13.143 1.00 92.12 87 VAL A CA 1
ATOM 691 C C . VAL A 1 87 ? 3.413 4.655 13.155 1.00 92.12 87 VAL A C 1
ATOM 693 O O . VAL A 1 87 ? 2.989 5.809 13.154 1.00 92.12 87 VAL A O 1
ATOM 696 N N . GLN A 1 88 ? 4.709 4.362 13.127 1.00 90.31 88 GLN A N 1
ATOM 697 C CA . GLN A 1 88 ? 5.787 5.337 13.013 1.00 90.31 88 GLN A CA 1
ATOM 698 C C . GLN A 1 88 ? 6.622 5.040 11.769 1.00 90.31 88 GLN A C 1
ATOM 700 O O . GLN A 1 88 ? 7.093 3.918 11.563 1.00 90.31 88 GLN A O 1
ATOM 705 N N . LYS A 1 89 ? 6.821 6.062 10.934 1.00 88.19 89 LYS A N 1
ATOM 706 C CA . LYS A 1 89 ? 7.753 5.976 9.808 1.00 88.19 89 LYS A CA 1
ATOM 707 C C . LYS A 1 89 ? 9.186 6.145 10.327 1.00 88.19 89 LYS A C 1
ATOM 709 O O . LYS A 1 89 ? 9.418 7.016 11.170 1.00 88.19 89 LYS A O 1
ATOM 714 N N . PRO A 1 90 ? 10.166 5.383 9.821 1.00 88.31 90 PRO A N 1
ATOM 715 C CA . PRO A 1 90 ? 11.547 5.565 10.238 1.00 88.31 90 PRO A CA 1
ATOM 716 C C . PRO A 1 90 ? 12.100 6.920 9.812 1.00 88.31 90 PRO A C 1
ATOM 718 O O . PRO A 1 90 ? 11.962 7.322 8.661 1.00 88.31 90 PRO A O 1
ATOM 721 N N . GLN A 1 91 ? 12.816 7.586 10.717 1.00 88.12 91 GLN A N 1
ATOM 722 C CA . GLN A 1 91 ? 13.410 8.903 10.453 1.00 88.12 91 GLN A CA 1
ATOM 723 C C . GLN A 1 91 ? 14.481 8.891 9.351 1.00 88.12 91 GLN A C 1
ATOM 725 O O . GLN A 1 91 ? 14.808 9.938 8.805 1.00 88.12 91 GLN A O 1
ATOM 730 N N . TRP A 1 92 ? 15.047 7.722 9.038 1.00 88.56 92 TRP A N 1
ATOM 731 C CA . TRP A 1 92 ? 16.059 7.566 7.992 1.00 88.56 92 TRP A CA 1
ATOM 732 C C . TRP A 1 92 ? 15.470 7.410 6.588 1.00 88.56 92 TRP A C 1
ATOM 734 O O . TRP A 1 92 ? 16.234 7.355 5.623 1.00 88.56 92 TRP A O 1
ATOM 744 N N . PHE A 1 93 ? 14.144 7.300 6.453 1.00 89.06 93 PHE A N 1
ATOM 745 C CA . PHE A 1 93 ? 13.521 7.249 5.135 1.00 89.06 93 PHE A CA 1
ATOM 746 C C . PHE A 1 93 ? 13.865 8.514 4.339 1.00 89.06 93 PHE A C 1
ATOM 748 O O . PHE A 1 93 ? 13.887 9.604 4.918 1.00 89.06 93 PHE A O 1
ATOM 755 N N . PRO A 1 94 ? 14.112 8.395 3.020 1.00 88.56 94 PRO A N 1
ATOM 756 C CA . PRO A 1 94 ? 14.243 9.558 2.156 1.00 88.56 94 PRO A CA 1
ATOM 757 C C . PRO A 1 94 ? 13.040 10.484 2.334 1.00 88.56 94 PRO A C 1
ATOM 759 O O . PRO A 1 94 ? 11.895 10.022 2.371 1.00 88.56 94 PRO A O 1
ATOM 762 N N . GLN A 1 95 ? 13.310 11.780 2.476 1.00 84.00 95 GLN A N 1
ATOM 763 C CA . GLN A 1 95 ? 12.263 12.775 2.666 1.00 84.00 95 GLN A CA 1
ATOM 764 C C . GLN A 1 95 ? 11.312 12.761 1.468 1.00 84.00 95 GLN A C 1
ATOM 766 O O . GLN A 1 95 ? 11.758 12.682 0.325 1.00 84.00 95 GLN A O 1
ATOM 771 N N . SER A 1 96 ? 10.012 12.875 1.739 1.00 81.19 96 SER A N 1
ATOM 772 C CA . SER A 1 96 ? 9.037 13.090 0.681 1.00 81.19 96 SER A CA 1
ATOM 773 C C . SER A 1 96 ? 9.287 14.427 -0.032 1.00 81.19 96 SER A C 1
ATOM 775 O O . SER A 1 96 ? 9.492 15.451 0.623 1.00 81.19 96 SER A O 1
ATOM 777 N N . TRP A 1 97 ? 9.211 14.446 -1.351 1.00 75.56 97 TRP A N 1
ATOM 778 C CA . TRP A 1 97 ? 9.364 15.609 -2.209 1.00 75.56 97 TRP A CA 1
ATOM 779 C C . TRP A 1 97 ? 8.237 15.672 -3.251 1.00 75.56 97 TRP A C 1
ATOM 781 O O . TRP A 1 97 ? 7.395 14.777 -3.353 1.00 75.56 97 TRP A O 1
ATOM 791 N N . GLY A 1 98 ? 8.207 16.789 -3.975 1.00 66.69 98 GLY A N 1
ATOM 792 C CA . GLY A 1 98 ? 7.098 17.212 -4.825 1.00 66.69 98 GLY A CA 1
ATOM 793 C C . GLY A 1 98 ? 6.127 18.140 -4.098 1.00 66.69 98 GLY A C 1
ATOM 794 O O . GLY A 1 98 ? 6.128 18.209 -2.867 1.00 66.69 98 GLY A O 1
ATOM 795 N N . ASP A 1 99 ? 5.356 18.926 -4.851 1.00 61.41 99 ASP A N 1
ATOM 796 C CA . ASP A 1 99 ? 4.525 19.991 -4.275 1.00 61.41 99 ASP A CA 1
ATOM 797 C C . ASP A 1 99 ? 3.004 19.720 -4.342 1.00 61.41 99 ASP A C 1
ATOM 799 O O . ASP A 1 99 ? 2.531 18.788 -4.987 1.00 61.41 99 ASP A O 1
ATOM 803 N N . ASP A 1 100 ? 2.210 20.524 -3.625 1.00 57.09 100 ASP A N 1
ATOM 804 C CA . ASP A 1 100 ? 0.741 20.408 -3.565 1.00 57.09 100 ASP A CA 1
ATOM 805 C C . ASP A 1 100 ? 0.026 20.694 -4.901 1.00 57.09 100 ASP A C 1
ATOM 807 O O . ASP A 1 100 ? -1.152 20.374 -5.066 1.00 57.09 100 ASP A O 1
ATOM 811 N N . ARG A 1 101 ? 0.740 21.326 -5.833 1.00 56.28 101 ARG A N 1
ATOM 812 C CA . ARG A 1 101 ? 0.415 21.563 -7.246 1.00 56.28 101 ARG A CA 1
ATOM 813 C C . ARG A 1 101 ? 1.221 20.623 -8.167 1.00 56.28 101 ARG A C 1
ATOM 815 O O . ARG A 1 101 ? 1.138 20.763 -9.390 1.00 56.28 101 ARG A O 1
ATOM 822 N N . GLY A 1 102 ? 1.992 19.711 -7.574 1.00 54.38 102 GLY A N 1
ATOM 823 C CA . GLY A 1 102 ? 2.931 18.802 -8.201 1.00 54.38 102 GLY A CA 1
ATOM 824 C C . GLY A 1 102 ? 2.198 17.882 -9.150 1.00 54.38 102 GLY A C 1
ATOM 825 O O . GLY A 1 102 ? 1.014 17.573 -8.988 1.00 54.38 102 GLY A O 1
ATOM 826 N N . LYS A 1 103 ? 2.886 17.511 -10.222 1.00 54.69 103 LYS A N 1
ATOM 827 C CA . LYS A 1 103 ? 2.226 16.922 -11.388 1.00 54.69 103 LYS A CA 1
ATOM 828 C C . LYS A 1 103 ? 2.245 15.401 -11.375 1.00 54.69 103 LYS A C 1
ATOM 830 O O . LYS A 1 103 ? 1.543 14.816 -12.202 1.00 54.69 103 LYS A O 1
ATOM 835 N N . ALA A 1 104 ? 3.042 14.791 -10.498 1.00 54.44 104 ALA A N 1
ATOM 836 C CA . ALA A 1 104 ? 2.922 13.385 -10.142 1.00 54.44 104 ALA A CA 1
ATOM 837 C C . ALA A 1 104 ? 1.799 13.220 -9.108 1.00 54.44 104 ALA A C 1
ATOM 839 O O . ALA A 1 104 ? 1.620 14.060 -8.230 1.00 54.44 104 ALA A O 1
ATOM 840 N N . LYS A 1 105 ? 1.025 12.135 -9.216 1.00 56.41 105 LYS A N 1
ATOM 841 C CA . LYS A 1 105 ? -0.242 11.945 -8.477 1.00 56.41 105 LYS A CA 1
ATOM 842 C C . LYS A 1 105 ? -0.134 11.983 -6.938 1.00 56.41 105 LYS A C 1
ATOM 844 O O . LYS A 1 105 ? -1.168 11.973 -6.274 1.00 56.41 105 LYS A O 1
ATOM 849 N N . TRP A 1 106 ? 1.066 12.017 -6.355 1.00 61.03 106 TRP A N 1
ATOM 850 C CA . TRP A 1 106 ? 1.291 11.758 -4.932 1.00 61.03 106 TRP A CA 1
ATOM 851 C C . TRP A 1 106 ? 2.198 12.805 -4.291 1.00 61.03 106 TRP A C 1
ATOM 853 O O . TRP A 1 106 ? 3.347 12.954 -4.690 1.00 61.03 106 TRP A O 1
ATOM 863 N N . LYS A 1 107 ? 1.730 13.427 -3.203 1.00 54.84 107 LYS A N 1
ATOM 864 C CA . LYS A 1 107 ? 2.500 14.350 -2.339 1.00 54.84 107 LYS A CA 1
ATOM 865 C C . LYS A 1 107 ? 3.642 13.680 -1.542 1.00 54.84 107 LYS A C 1
ATOM 867 O O . LYS A 1 107 ? 4.188 14.276 -0.621 1.00 54.84 107 LYS A O 1
ATOM 872 N N . TRP A 1 108 ? 3.954 12.418 -1.838 1.00 54.97 108 TRP A N 1
ATOM 873 C CA . TRP A 1 108 ? 4.787 11.534 -1.014 1.00 54.97 108 TRP A CA 1
ATOM 874 C C . TRP A 1 108 ? 5.982 10.947 -1.788 1.00 54.97 108 TRP A C 1
ATOM 876 O O . TRP A 1 108 ? 6.479 9.887 -1.416 1.00 54.97 108 TRP A O 1
ATOM 886 N N . MET A 1 109 ? 6.420 11.575 -2.889 1.00 63.44 109 MET A N 1
ATOM 887 C CA . MET A 1 109 ? 7.528 11.066 -3.721 1.00 63.44 109 MET A CA 1
ATOM 888 C C . MET A 1 109 ? 8.784 10.938 -2.858 1.00 63.44 109 MET A C 1
ATOM 890 O O . MET A 1 109 ? 9.117 11.887 -2.176 1.00 63.44 109 MET A O 1
ATOM 894 N N . GLY A 1 110 ? 9.456 9.789 -2.816 1.00 72.38 110 GLY A N 1
ATOM 895 C CA . GLY A 1 110 ? 10.451 9.501 -1.773 1.00 72.38 110 GLY A CA 1
ATOM 896 C C . GLY A 1 110 ? 9.969 8.376 -0.855 1.00 72.38 110 GLY A C 1
ATOM 897 O O . GLY A 1 110 ? 9.399 7.394 -1.338 1.00 72.38 110 GLY A O 1
ATOM 898 N N . GLU A 1 111 ? 10.219 8.492 0.452 1.00 86.50 111 GLU A N 1
ATOM 899 C CA . GLU A 1 111 ? 9.795 7.539 1.489 1.00 86.50 111 GLU A CA 1
ATOM 900 C C . GLU A 1 111 ? 9.998 6.057 1.096 1.00 86.50 111 GLU A C 1
ATOM 902 O O . GLU A 1 111 ? 11.070 5.673 0.626 1.00 86.50 111 GLU A O 1
ATOM 907 N N . HIS A 1 112 ? 8.986 5.201 1.300 1.00 90.25 112 HIS A N 1
ATOM 908 C CA . HIS A 1 112 ? 9.068 3.761 1.047 1.00 90.25 112 HIS A CA 1
ATOM 909 C C . HIS A 1 112 ? 9.349 3.452 -0.424 1.00 90.25 112 HIS A C 1
ATOM 911 O O . HIS A 1 112 ? 10.071 2.496 -0.695 1.00 90.25 112 HIS A O 1
ATOM 917 N N . GLY A 1 113 ? 8.845 4.263 -1.360 1.00 90.62 113 GLY A N 1
ATOM 918 C CA . GLY A 1 113 ? 9.089 4.082 -2.790 1.00 90.62 113 GLY A CA 1
ATOM 919 C C . GLY A 1 113 ? 10.576 4.201 -3.121 1.00 90.62 113 GLY A C 1
ATOM 920 O O . GLY A 1 113 ? 11.159 3.280 -3.692 1.00 90.62 113 GLY A O 1
ATOM 921 N N . ALA A 1 114 ? 11.227 5.281 -2.676 1.00 90.19 114 ALA A N 1
ATOM 922 C CA . ALA A 1 114 ? 12.664 5.474 -2.890 1.00 90.19 114 ALA A CA 1
ATOM 923 C C . ALA A 1 114 ? 13.501 4.346 -2.264 1.00 90.19 114 ALA A C 1
ATOM 925 O O . ALA A 1 114 ? 14.446 3.861 -2.893 1.00 90.19 114 ALA A O 1
ATOM 926 N N . VAL A 1 115 ? 13.126 3.874 -1.067 1.00 92.62 115 VAL A N 1
ATOM 927 C CA . VAL A 1 115 ? 13.764 2.704 -0.439 1.00 92.62 115 VAL A CA 1
ATOM 928 C C . VAL A 1 115 ? 13.580 1.451 -1.301 1.00 92.62 115 VAL A C 1
ATOM 930 O O . VAL A 1 115 ? 14.558 0.766 -1.595 1.00 92.62 115 VAL A O 1
ATOM 933 N N . ALA A 1 116 ? 12.350 1.152 -1.725 1.00 94.19 116 ALA A N 1
ATOM 934 C CA . ALA A 1 116 ? 12.027 -0.049 -2.491 1.00 94.19 116 ALA A CA 1
ATOM 935 C C . ALA A 1 116 ? 12.806 -0.102 -3.812 1.00 94.19 116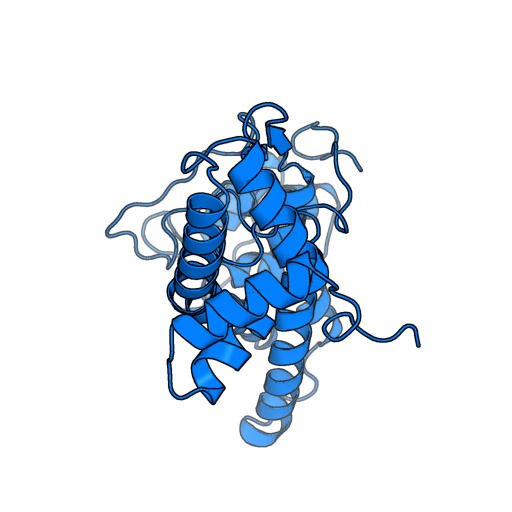 ALA A C 1
ATOM 937 O O . ALA A 1 116 ? 13.447 -1.109 -4.118 1.00 94.19 116 ALA A O 1
ATOM 938 N N . TYR A 1 117 ? 12.830 0.993 -4.571 1.00 95.00 117 TYR A N 1
ATOM 939 C CA . TYR A 1 117 ? 13.522 1.031 -5.859 1.00 95.00 117 TYR A CA 1
ATOM 940 C C . TYR A 1 117 ? 15.038 0.939 -5.679 1.00 95.00 117 TYR A C 1
ATOM 942 O O . TYR A 1 117 ? 15.692 0.170 -6.384 1.00 95.00 117 TYR A O 1
ATOM 950 N N . ALA A 1 118 ? 15.607 1.671 -4.713 1.00 95.62 118 ALA A N 1
ATOM 951 C CA . ALA A 1 118 ? 17.040 1.625 -4.432 1.00 95.62 118 ALA A CA 1
ATOM 952 C C . ALA A 1 118 ? 17.485 0.215 -4.009 1.00 95.62 118 ALA A C 1
ATOM 954 O O . ALA A 1 118 ? 18.536 -0.265 -4.440 1.00 95.62 118 ALA A O 1
ATOM 955 N N . GLU A 1 119 ? 16.670 -0.492 -3.221 1.00 95.56 119 GLU A N 1
ATOM 956 C CA . GLU A 1 119 ? 16.913 -1.894 -2.878 1.00 95.56 119 GLU A CA 1
ATOM 957 C C . GLU A 1 119 ? 16.935 -2.794 -4.112 1.00 95.56 119 GLU A C 1
ATOM 959 O O . GLU A 1 119 ? 17.824 -3.642 -4.225 1.00 95.56 119 GLU A O 1
ATOM 964 N N . LEU A 1 120 ? 16.008 -2.604 -5.053 1.00 97.06 120 LEU A N 1
ATOM 965 C CA . LEU A 1 120 ? 15.983 -3.379 -6.292 1.00 97.06 120 LEU A CA 1
ATOM 966 C C . LEU A 1 120 ? 17.222 -3.111 -7.160 1.00 97.06 120 LEU A C 1
ATOM 968 O O . LEU A 1 120 ? 17.828 -4.067 -7.651 1.00 97.06 120 LEU A O 1
ATOM 972 N N . TYR A 1 121 ? 17.674 -1.855 -7.260 1.00 97.75 121 TYR A N 1
ATOM 973 C CA . TYR A 1 121 ? 18.944 -1.508 -7.913 1.00 97.75 121 TYR A CA 1
ATOM 974 C C . TYR A 1 121 ? 20.141 -2.215 -7.265 1.00 97.75 121 TYR A C 1
ATOM 976 O O . TYR A 1 121 ? 20.952 -2.840 -7.952 1.00 97.75 121 TYR A O 1
ATOM 984 N N . VAL A 1 122 ? 20.268 -2.138 -5.936 1.00 96.81 122 VAL A N 1
ATOM 985 C CA . VAL A 1 122 ? 21.395 -2.747 -5.204 1.00 96.81 122 VAL A CA 1
ATOM 986 C C . VAL A 1 122 ? 21.379 -4.272 -5.309 1.00 96.81 122 VAL A C 1
ATOM 988 O O . VAL A 1 122 ? 22.435 -4.907 -5.308 1.00 96.81 122 VAL A O 1
ATOM 991 N N . ARG A 1 123 ? 20.193 -4.873 -5.427 1.00 95.50 123 ARG A N 1
ATOM 992 C CA . ARG A 1 123 ? 20.011 -6.325 -5.563 1.00 95.50 123 ARG A CA 1
ATOM 993 C C . ARG A 1 123 ? 20.151 -6.827 -6.999 1.00 95.50 123 ARG A C 1
ATOM 995 O O . ARG A 1 123 ? 20.138 -8.039 -7.186 1.00 95.50 123 ARG A O 1
ATOM 1002 N N . GLY A 1 124 ? 20.324 -5.935 -7.976 1.00 96.19 124 GLY A N 1
ATOM 1003 C CA . GLY A 1 124 ? 20.464 -6.306 -9.383 1.00 96.19 124 GLY A CA 1
ATOM 1004 C C . GLY A 1 124 ? 19.178 -6.878 -9.975 1.00 96.19 124 GLY A C 1
ATOM 1005 O O . GLY A 1 124 ? 19.241 -7.791 -10.795 1.00 96.19 124 GLY A O 1
ATOM 1006 N N . ALA A 1 125 ? 18.018 -6.388 -9.527 1.00 97.88 125 ALA A N 1
ATOM 1007 C CA . ALA A 1 125 ? 16.741 -6.771 -10.114 1.00 97.88 125 ALA A CA 1
ATOM 1008 C C . ALA A 1 125 ? 16.675 -6.359 -11.602 1.00 97.88 125 ALA A C 1
ATOM 1010 O O . ALA A 1 125 ? 17.296 -5.362 -11.983 1.00 97.88 125 ALA A O 1
ATOM 1011 N N . PRO A 1 126 ? 15.915 -7.081 -12.446 1.00 97.56 126 PRO A N 1
ATOM 1012 C CA . PRO A 1 126 ? 15.725 -6.701 -13.844 1.00 97.56 126 PRO A CA 1
ATOM 1013 C C . PRO A 1 126 ? 15.144 -5.288 -13.985 1.00 97.56 126 PRO A C 1
ATOM 1015 O O . PRO A 1 126 ? 14.239 -4.919 -13.235 1.00 97.56 126 PRO A O 1
ATOM 1018 N N . GLU A 1 127 ? 15.596 -4.524 -14.985 1.00 97.06 127 GLU A N 1
ATOM 1019 C CA . GLU A 1 127 ? 15.119 -3.148 -15.216 1.00 97.06 127 GLU A CA 1
ATOM 1020 C C . GLU A 1 127 ? 13.596 -3.082 -15.362 1.00 97.06 127 GLU A C 1
ATOM 1022 O O . GLU A 1 127 ? 12.957 -2.223 -14.761 1.00 97.06 127 GLU A O 1
ATOM 1027 N N . ALA A 1 128 ? 13.000 -4.039 -16.083 1.00 96.31 128 ALA A N 1
ATOM 1028 C CA . ALA A 1 128 ? 11.552 -4.121 -16.255 1.00 96.31 128 ALA A CA 1
ATOM 1029 C C . ALA A 1 128 ? 10.805 -4.214 -14.913 1.00 96.31 128 ALA A C 1
ATOM 1031 O O . ALA A 1 128 ? 9.758 -3.591 -14.765 1.00 96.31 128 ALA A O 1
ATOM 1032 N N . LEU A 1 129 ? 11.356 -4.932 -13.926 1.00 97.94 129 LEU A N 1
ATOM 1033 C CA . LEU A 1 129 ? 10.772 -5.049 -12.588 1.00 97.94 129 LEU A CA 1
ATOM 1034 C C . LEU A 1 129 ? 10.937 -3.761 -11.783 1.00 97.94 129 LE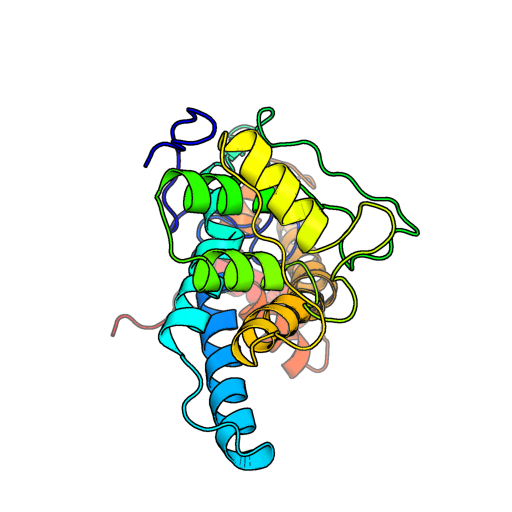U A C 1
ATOM 1036 O O . LEU A 1 129 ? 9.993 -3.340 -11.119 1.00 97.94 129 LEU A O 1
ATOM 1040 N N . ILE A 1 130 ? 12.100 -3.111 -11.860 1.00 97.75 130 ILE A N 1
ATOM 1041 C CA . ILE A 1 130 ? 12.328 -1.817 -11.199 1.00 97.75 130 ILE A CA 1
ATOM 1042 C C . ILE A 1 130 ? 11.332 -0.778 -11.731 1.00 97.75 130 ILE A C 1
ATOM 1044 O O . ILE A 1 130 ? 10.664 -0.108 -10.944 1.00 97.75 130 ILE A O 1
ATOM 1048 N N . VAL A 1 131 ? 11.176 -0.695 -13.057 1.00 97.00 131 VAL A N 1
ATOM 1049 C CA . VAL A 1 131 ? 10.234 0.229 -13.702 1.00 97.00 131 VAL A CA 1
ATOM 1050 C C . VAL A 1 131 ? 8.787 -0.129 -13.367 1.00 97.00 131 VAL A C 1
ATOM 1052 O O . VAL A 1 131 ? 8.027 0.761 -12.992 1.00 97.00 131 VAL A O 1
ATOM 1055 N N . ALA A 1 132 ? 8.397 -1.406 -13.437 1.00 96.75 132 ALA A N 1
ATOM 1056 C CA . ALA A 1 132 ? 7.038 -1.838 -13.098 1.00 96.75 132 ALA A CA 1
ATOM 1057 C C . ALA A 1 132 ? 6.683 -1.533 -11.631 1.00 96.75 132 ALA A C 1
ATOM 1059 O O . ALA A 1 132 ? 5.586 -1.057 -11.348 1.00 96.75 132 ALA A O 1
ATOM 1060 N N . THR A 1 133 ? 7.630 -1.736 -10.711 1.00 96.00 133 THR A N 1
ATOM 1061 C CA . THR A 1 133 ? 7.467 -1.427 -9.280 1.00 96.00 133 THR A CA 1
ATOM 1062 C C . THR A 1 133 ? 7.297 0.078 -9.063 1.00 96.00 133 THR A C 1
ATOM 1064 O O . THR A 1 133 ? 6.407 0.503 -8.330 1.00 96.00 133 THR A O 1
ATOM 1067 N N . ALA A 1 134 ? 8.110 0.899 -9.735 1.00 94.19 134 ALA A N 1
ATOM 1068 C CA . ALA A 1 134 ? 7.990 2.353 -9.665 1.00 94.19 134 ALA A CA 1
ATOM 1069 C C . ALA A 1 134 ? 6.699 2.878 -10.306 1.00 94.19 134 ALA A C 1
ATOM 1071 O O . ALA A 1 134 ? 6.112 3.844 -9.821 1.00 94.19 134 ALA A O 1
ATOM 1072 N N . SER A 1 135 ? 6.206 2.200 -11.342 1.00 93.38 135 SER A N 1
ATOM 1073 C CA . SER A 1 135 ? 4.989 2.590 -12.058 1.00 93.38 135 SER A CA 1
ATOM 1074 C C . SER A 1 135 ? 3.730 2.531 -11.189 1.00 93.38 135 SER A C 1
ATOM 1076 O O . SER A 1 135 ? 2.787 3.268 -11.449 1.00 93.38 135 SER A O 1
ATOM 1078 N N . ALA A 1 136 ? 3.719 1.744 -10.105 1.00 91.19 136 ALA A N 1
ATOM 1079 C CA . ALA A 1 136 ? 2.636 1.787 -9.117 1.00 91.19 136 ALA A CA 1
ATOM 1080 C C . ALA A 1 136 ? 2.399 3.204 -8.562 1.00 91.19 136 ALA A C 1
ATOM 1082 O O . ALA A 1 136 ? 1.262 3.612 -8.337 1.00 91.19 136 ALA A O 1
ATOM 1083 N N . HIS A 1 137 ? 3.474 3.978 -8.398 1.00 89.12 137 HIS A N 1
ATOM 1084 C CA . HIS A 1 137 ? 3.419 5.352 -7.906 1.00 89.12 137 HIS A CA 1
ATOM 1085 C C . HIS A 1 137 ? 3.462 6.397 -9.031 1.00 89.12 137 HIS A C 1
ATOM 1087 O O . HIS A 1 137 ? 3.116 7.548 -8.798 1.00 89.12 137 HIS A O 1
ATOM 1093 N N . PHE A 1 138 ? 3.847 6.046 -10.256 1.00 88.81 138 PHE A N 1
ATOM 1094 C CA . PHE A 1 138 ? 3.992 7.022 -11.339 1.00 88.81 138 PHE A CA 1
ATOM 1095 C C . PHE A 1 138 ? 3.360 6.500 -12.617 1.00 88.81 138 PHE A C 1
ATOM 1097 O O . PHE A 1 138 ? 3.767 5.463 -13.134 1.00 88.81 138 PHE A O 1
ATOM 1104 N N . ASP A 1 139 ? 2.389 7.238 -13.159 1.00 89.81 139 ASP A N 1
ATOM 1105 C CA . ASP A 1 139 ? 1.814 6.875 -14.448 1.00 89.81 139 ASP A CA 1
ATOM 1106 C C . ASP A 1 139 ? 2.921 6.858 -15.527 1.00 89.81 139 ASP A C 1
ATOM 1108 O O . ASP A 1 139 ? 3.558 7.894 -15.749 1.00 89.81 139 ASP A O 1
ATOM 1112 N N . PRO A 1 140 ? 3.160 5.729 -16.226 1.00 90.44 140 PRO A N 1
ATOM 1113 C CA . PRO A 1 140 ? 4.289 5.601 -17.155 1.00 90.44 140 PRO A CA 1
ATOM 1114 C C . PRO A 1 140 ? 4.247 6.552 -18.357 1.00 90.44 140 PRO A C 1
ATOM 1116 O O . PRO A 1 140 ? 5.241 6.683 -19.082 1.00 90.44 140 PRO A O 1
ATOM 1119 N N . HIS A 1 141 ? 3.099 7.185 -18.613 1.00 89.81 141 HIS A N 1
ATOM 1120 C CA . HIS A 1 141 ? 2.941 8.188 -19.657 1.00 89.81 141 HIS A CA 1
ATOM 1121 C C . HIS A 1 141 ? 2.774 9.583 -19.078 1.00 89.81 141 HIS A C 1
ATOM 1123 O O . HIS A 1 141 ? 3.538 10.484 -19.429 1.00 89.81 141 HIS A O 1
ATOM 1129 N N . TRP A 1 142 ? 1.778 9.767 -18.211 1.00 87.00 142 TRP A N 1
ATOM 1130 C CA . TRP A 1 142 ? 1.462 11.095 -17.711 1.00 87.00 142 TRP A CA 1
ATOM 1131 C C . TRP A 1 142 ? 2.532 11.601 -16.762 1.00 87.00 142 TRP A C 1
ATOM 1133 O O . TRP A 1 142 ? 2.802 12.790 -16.782 1.00 87.00 142 TRP A O 1
ATOM 1143 N N . ASP A 1 143 ? 3.195 10.738 -16.002 1.00 87.94 143 ASP A N 1
ATOM 1144 C CA . ASP A 1 143 ? 4.171 11.137 -14.991 1.00 87.94 143 ASP A CA 1
ATOM 1145 C C . ASP A 1 143 ? 5.589 10.718 -15.385 1.00 87.94 143 ASP A C 1
ATOM 1147 O O . ASP A 1 143 ? 6.415 10.482 -14.517 1.00 87.94 143 ASP A O 1
ATOM 1151 N N . LEU A 1 144 ? 5.891 10.599 -16.683 1.00 89.19 144 LEU A N 1
ATOM 1152 C CA . LEU A 1 144 ? 7.189 10.099 -17.144 1.00 89.19 144 LEU A CA 1
ATOM 1153 C C . LEU A 1 144 ? 8.365 11.006 -16.731 1.00 89.19 144 LEU A C 1
ATOM 1155 O O . LEU A 1 144 ? 9.279 10.549 -16.052 1.00 89.19 144 LEU A O 1
ATOM 1159 N N . ASP A 1 145 ? 8.321 12.274 -17.152 1.00 80.62 145 ASP A N 1
ATOM 1160 C CA . ASP A 1 145 ? 9.351 13.301 -16.943 1.00 80.62 145 ASP A CA 1
ATOM 1161 C C . ASP A 1 145 ? 8.682 14.678 -16.864 1.00 80.62 145 ASP A C 1
ATOM 1163 O O . ASP A 1 145 ? 8.445 15.332 -17.885 1.00 80.62 145 ASP A O 1
ATOM 1167 N N . LYS A 1 146 ? 8.337 15.138 -15.663 1.00 69.25 146 LYS A N 1
ATOM 1168 C CA . LYS A 1 146 ? 7.670 16.428 -15.472 1.00 69.25 146 LYS A CA 1
ATOM 1169 C C . LYS A 1 146 ? 8.470 17.313 -14.527 1.00 69.25 146 LYS A C 1
ATOM 1171 O O . LYS A 1 146 ? 8.338 17.190 -13.324 1.00 69.25 146 LYS A O 1
ATOM 1176 N N . GLU A 1 147 ? 9.261 18.243 -15.066 1.00 73.06 147 GLU A N 1
ATOM 1177 C CA . GLU A 1 147 ? 9.880 19.340 -14.285 1.00 73.06 147 GLU A CA 1
ATOM 1178 C C . GLU A 1 147 ? 10.681 18.883 -13.041 1.00 73.06 147 GLU A C 1
ATOM 1180 O O . GLU A 1 147 ? 10.753 19.595 -12.046 1.00 73.06 147 GLU A O 1
ATOM 1185 N N . GLY A 1 148 ? 11.319 17.707 -13.099 1.00 76.88 148 GLY A N 1
ATOM 1186 C CA . GLY A 1 148 ? 12.052 17.128 -11.962 1.00 76.88 148 GLY A CA 1
ATOM 1187 C C . GLY A 1 148 ? 11.219 16.194 -11.077 1.00 76.88 148 GLY A C 1
ATOM 1188 O O . GLY A 1 148 ? 11.751 15.648 -10.117 1.00 76.88 148 GLY A O 1
ATOM 1189 N N . GLU A 1 149 ? 9.959 15.953 -11.437 1.00 82.19 149 GLU A N 1
ATOM 1190 C CA . GLU A 1 149 ? 9.045 14.990 -10.826 1.00 82.19 149 GLU A CA 1
ATOM 1191 C C . GLU A 1 149 ? 8.619 13.887 -11.802 1.00 82.19 149 GLU A C 1
ATOM 1193 O O . GLU A 1 149 ? 8.615 14.069 -13.025 1.00 82.19 149 GLU A O 1
ATOM 1198 N N . GLY A 1 150 ? 8.240 12.731 -11.253 1.00 87.12 150 GLY A N 1
ATOM 1199 C CA . GLY A 1 150 ? 7.737 11.598 -12.025 1.00 87.12 150 GLY A CA 1
ATOM 1200 C C . GLY A 1 150 ? 8.604 10.342 -11.957 1.00 87.12 150 GLY A C 1
ATOM 1201 O O . GLY A 1 150 ? 9.508 10.223 -11.129 1.00 87.12 150 GLY 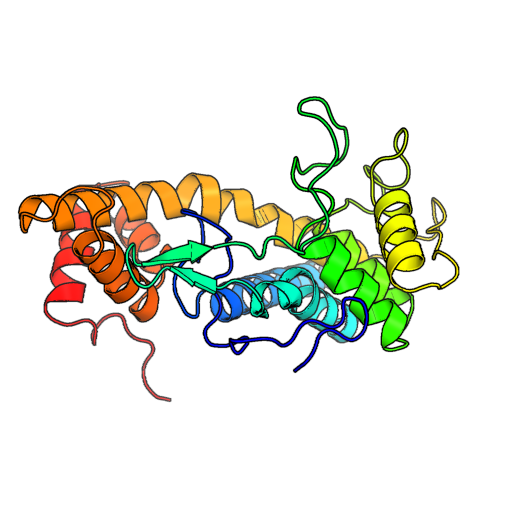A O 1
ATOM 1202 N N . LEU A 1 151 ? 8.318 9.404 -12.856 1.00 91.25 151 LEU A N 1
ATOM 1203 C CA . LEU A 1 151 ? 8.915 8.077 -12.923 1.00 91.25 151 LEU A CA 1
ATOM 1204 C C . LEU A 1 151 ? 10.433 8.142 -13.109 1.00 91.25 151 LEU A C 1
ATOM 1206 O O . LEU A 1 151 ? 11.171 7.566 -12.313 1.00 91.25 151 LEU A O 1
ATOM 1210 N N . ASN A 1 152 ? 10.914 8.857 -14.126 1.00 93.62 152 ASN A N 1
ATOM 1211 C CA . ASN A 1 152 ? 12.349 8.956 -14.398 1.00 93.62 152 ASN A CA 1
ATOM 1212 C C . ASN A 1 152 ? 13.107 9.709 -13.288 1.00 93.62 152 ASN A C 1
ATOM 1214 O O . ASN A 1 152 ? 14.147 9.206 -12.854 1.00 93.62 152 ASN A O 1
ATOM 1218 N N . PRO A 1 153 ? 12.603 10.835 -12.743 1.00 91.56 153 PRO A N 1
ATOM 1219 C CA . PRO A 1 153 ? 13.208 11.456 -11.565 1.00 91.56 153 PRO A CA 1
ATOM 1220 C C . PRO A 1 153 ? 13.272 10.541 -10.333 1.00 91.56 153 PRO A C 1
ATOM 1222 O O . PRO A 1 153 ? 14.318 10.473 -9.685 1.00 91.56 153 PRO A O 1
ATOM 1225 N N . ALA A 1 154 ? 12.219 9.768 -10.046 1.00 91.56 154 ALA A N 1
ATOM 1226 C CA . ALA A 1 154 ? 12.221 8.808 -8.940 1.00 91.56 154 ALA A CA 1
ATOM 1227 C C . ALA A 1 154 ? 13.221 7.658 -9.159 1.00 91.56 154 ALA A C 1
ATOM 1229 O O . ALA A 1 154 ? 13.941 7.260 -8.240 1.00 91.56 154 ALA A O 1
ATOM 1230 N N . LEU A 1 155 ? 13.318 7.145 -10.390 1.00 94.56 155 LEU A N 1
ATOM 1231 C CA . LEU A 1 155 ? 14.325 6.148 -10.762 1.00 94.56 155 LEU A CA 1
ATOM 1232 C C . LEU A 1 155 ? 15.748 6.709 -10.648 1.00 94.56 155 LEU A C 1
ATOM 1234 O O . LEU A 1 155 ? 16.652 5.978 -10.237 1.00 94.56 155 LEU A O 1
ATOM 1238 N N . ALA A 1 156 ? 15.950 7.990 -10.965 1.00 94.12 156 ALA A N 1
ATOM 1239 C CA . ALA A 1 156 ? 17.237 8.661 -10.831 1.00 94.12 156 ALA A CA 1
ATOM 1240 C C . ALA A 1 156 ? 17.646 8.864 -9.365 1.00 94.12 156 ALA A C 1
ATOM 1242 O O . ALA A 1 156 ? 18.806 8.633 -9.014 1.00 94.12 156 ALA A O 1
ATOM 1243 N N . GLU A 1 157 ? 16.710 9.236 -8.491 1.00 92.00 157 GLU A N 1
ATOM 1244 C CA . GLU A 1 157 ? 16.955 9.315 -7.049 1.00 92.00 157 GLU A CA 1
ATOM 1245 C C . GLU A 1 157 ? 17.329 7.943 -6.470 1.00 92.00 157 GLU A C 1
ATOM 1247 O O . GLU A 1 157 ? 18.347 7.808 -5.786 1.00 92.00 157 GLU A O 1
ATOM 1252 N N . ALA A 1 158 ? 16.557 6.906 -6.798 1.00 94.38 158 ALA A N 1
ATOM 1253 C CA . ALA A 1 158 ? 16.830 5.543 -6.360 1.00 94.38 158 ALA A CA 1
ATOM 1254 C C . ALA A 1 158 ? 18.209 5.049 -6.826 1.00 94.38 158 ALA A C 1
ATOM 1256 O O . ALA A 1 158 ? 18.959 4.453 -6.049 1.00 94.38 158 ALA A O 1
ATOM 1257 N N . ALA A 1 159 ? 18.578 5.346 -8.075 1.00 96.31 159 ALA A N 1
ATOM 1258 C CA . ALA A 1 159 ? 19.890 5.027 -8.621 1.00 96.31 159 ALA A CA 1
ATOM 1259 C C . ALA A 1 159 ? 21.019 5.778 -7.896 1.00 96.31 159 ALA A C 1
ATOM 1261 O O . ALA A 1 159 ? 22.059 5.185 -7.599 1.00 96.31 159 ALA A O 1
ATOM 1262 N N . LYS A 1 160 ? 20.801 7.050 -7.530 1.00 94.94 160 LYS A N 1
ATOM 1263 C CA . LYS A 1 160 ? 21.739 7.836 -6.712 1.00 94.94 160 LYS A CA 1
ATOM 1264 C C . LYS A 1 160 ? 21.944 7.204 -5.334 1.00 94.94 160 LYS A C 1
ATOM 1266 O O . LYS A 1 160 ? 23.092 7.026 -4.933 1.00 94.94 160 LYS A O 1
ATOM 1271 N N . ILE A 1 161 ? 20.869 6.818 -4.640 1.00 93.88 161 ILE A N 1
ATOM 1272 C CA . ILE A 1 161 ? 20.947 6.103 -3.350 1.00 93.88 161 ILE A CA 1
ATOM 1273 C C . ILE A 1 161 ? 21.732 4.793 -3.519 1.00 93.88 161 ILE A C 1
ATOM 1275 O O . ILE A 1 161 ? 22.612 4.477 -2.720 1.00 93.88 161 ILE A O 1
ATOM 1279 N N . ALA A 1 162 ? 21.466 4.055 -4.597 1.00 95.88 162 ALA A N 1
ATOM 1280 C CA . ALA A 1 162 ? 22.113 2.782 -4.897 1.00 95.88 162 ALA A CA 1
ATOM 1281 C C . ALA A 1 162 ? 23.552 2.902 -5.440 1.00 95.88 162 ALA A C 1
ATOM 1283 O O . ALA A 1 162 ? 24.217 1.878 -5.610 1.00 95.88 162 ALA A O 1
ATOM 1284 N N . SER A 1 163 ? 24.040 4.115 -5.733 1.00 96.12 163 SER A N 1
ATOM 1285 C CA . SER A 1 163 ? 25.300 4.346 -6.462 1.00 96.12 163 SER A CA 1
ATOM 1286 C C . SER A 1 163 ? 25.368 3.564 -7.789 1.00 96.12 163 SER A C 1
ATOM 1288 O O . SER A 1 163 ? 26.360 2.898 -8.097 1.00 96.12 163 SER A O 1
ATOM 1290 N N . LYS A 1 164 ? 24.281 3.611 -8.566 1.00 97.19 164 LYS A N 1
ATOM 1291 C CA . LYS A 1 164 ? 24.101 2.945 -9.868 1.00 97.19 164 LYS A CA 1
ATOM 1292 C C . LYS A 1 164 ? 23.756 3.965 -10.962 1.00 97.19 164 LYS A C 1
ATOM 1294 O O . LYS A 1 164 ? 23.302 5.062 -10.640 1.00 97.19 164 LYS A O 1
ATOM 1299 N N . PRO A 1 165 ? 23.962 3.635 -12.251 1.00 97.12 165 PRO A N 1
ATOM 1300 C CA . PRO A 1 165 ? 23.426 4.451 -13.336 1.00 97.12 165 PRO A CA 1
ATOM 1301 C C . PRO A 1 165 ? 21.886 4.448 -13.302 1.00 97.12 165 PRO A C 1
ATOM 1303 O O . PRO A 1 165 ? 21.296 3.410 -12.989 1.00 97.12 165 PRO A O 1
ATOM 1306 N N . PRO A 1 166 ? 21.233 5.580 -13.615 1.00 96.00 166 PRO A N 1
ATOM 1307 C CA . PRO A 1 166 ? 19.780 5.654 -13.638 1.00 96.00 166 PRO A CA 1
ATOM 1308 C C . PRO A 1 166 ? 19.204 4.922 -14.852 1.00 96.00 166 PRO A C 1
ATOM 1310 O O . PRO A 1 166 ? 19.697 5.069 -15.972 1.00 96.00 166 PRO A O 1
ATOM 1313 N N . ILE A 1 167 ? 18.123 4.175 -14.632 1.00 96.62 167 ILE A N 1
ATOM 1314 C CA . ILE A 1 167 ? 17.244 3.698 -15.701 1.00 96.62 167 ILE A CA 1
ATOM 1315 C C . ILE A 1 167 ? 16.446 4.896 -16.212 1.00 96.62 167 ILE A C 1
ATOM 1317 O O . ILE A 1 167 ? 15.838 5.620 -15.425 1.00 96.62 167 ILE A O 1
ATOM 1321 N N . VAL A 1 168 ? 16.436 5.082 -17.532 1.00 95.50 168 VAL A N 1
ATOM 1322 C CA . VAL A 1 168 ? 15.670 6.141 -18.198 1.00 95.50 168 VAL A CA 1
ATOM 1323 C C . VAL A 1 168 ? 14.639 5.498 -19.111 1.00 95.50 168 VAL A C 1
ATOM 1325 O O . VAL A 1 168 ? 14.965 4.938 -20.163 1.00 95.50 168 VAL A O 1
ATOM 1328 N N . VAL A 1 169 ? 13.378 5.590 -18.711 1.00 95.06 169 VAL A N 1
ATOM 1329 C CA . VAL A 1 169 ? 12.242 5.138 -19.504 1.00 95.06 169 VAL A CA 1
ATOM 1330 C C . VAL A 1 169 ? 12.034 6.107 -20.663 1.00 95.06 169 VAL A C 1
ATOM 1332 O O . VAL A 1 169 ? 11.880 7.311 -20.477 1.00 95.06 169 VAL A O 1
ATOM 1335 N N . GLN A 1 170 ? 12.030 5.578 -21.885 1.00 93.00 170 GLN A N 1
ATOM 1336 C CA . GLN A 1 170 ? 11.836 6.380 -23.090 1.00 93.00 170 GLN A CA 1
ATOM 1337 C C . GLN A 1 170 ? 10.353 6.462 -23.446 1.00 93.00 170 GLN A C 1
ATOM 1339 O O . GLN A 1 170 ? 9.650 5.448 -23.487 1.00 93.00 170 GLN A O 1
ATOM 1344 N N . ALA A 1 171 ? 9.895 7.664 -23.797 1.00 90.38 171 ALA A N 1
ATOM 1345 C CA . ALA A 1 171 ? 8.558 7.852 -24.338 1.00 90.38 171 ALA A CA 1
ATOM 1346 C C . ALA A 1 171 ? 8.332 6.953 -25.569 1.00 90.38 171 ALA A C 1
ATOM 1348 O O . ALA A 1 171 ? 9.202 6.824 -26.431 1.00 90.38 171 ALA A O 1
ATOM 1349 N N . LYS A 1 172 ? 7.136 6.363 -25.659 1.00 89.00 172 LYS A N 1
ATOM 1350 C CA . LYS A 1 172 ? 6.704 5.405 -26.693 1.00 89.00 172 LYS A CA 1
ATOM 1351 C C . LYS A 1 172 ? 7.409 4.040 -26.656 1.00 89.00 172 LYS A C 1
ATOM 1353 O O . LYS A 1 172 ? 7.241 3.261 -27.590 1.00 89.00 172 LYS A O 1
ATOM 1358 N N . LYS A 1 173 ? 8.168 3.731 -25.599 1.00 90.31 173 LYS A N 1
ATOM 1359 C CA . LYS A 1 173 ? 8.738 2.393 -25.342 1.00 90.31 173 LYS A CA 1
ATOM 1360 C C . LYS A 1 173 ? 8.201 1.754 -24.059 1.00 90.31 173 LYS A C 1
ATOM 1362 O O . LYS A 1 173 ? 8.799 0.813 -23.548 1.00 90.31 173 LYS A O 1
ATOM 1367 N N . GLN A 1 174 ? 7.100 2.275 -23.528 1.00 91.38 174 GLN A N 1
ATOM 1368 C CA . GLN A 1 174 ? 6.498 1.755 -22.310 1.00 91.38 174 GLN A CA 1
ATOM 1369 C C . GLN A 1 174 ? 5.741 0.444 -22.540 1.00 91.38 174 GLN A C 1
ATOM 1371 O O . GLN A 1 174 ? 5.080 0.271 -23.565 1.00 91.38 174 GLN A O 1
ATOM 1376 N N . MET A 1 175 ? 5.835 -0.466 -21.568 1.00 90.50 175 MET A N 1
ATOM 1377 C CA . MET A 1 175 ? 5.198 -1.785 -21.598 1.00 90.50 175 MET A CA 1
ATOM 1378 C C . MET A 1 175 ? 3.797 -1.745 -20.985 1.00 90.50 175 MET A C 1
ATOM 1380 O O . MET A 1 175 ? 3.586 -1.044 -19.998 1.00 90.50 175 MET A O 1
ATOM 1384 N N . ALA A 1 176 ? 2.857 -2.531 -21.519 1.00 89.75 176 ALA A N 1
ATOM 1385 C CA . ALA A 1 176 ? 1.484 -2.598 -21.009 1.00 89.75 176 ALA A CA 1
ATOM 1386 C C . ALA A 1 176 ? 1.431 -3.025 -19.530 1.00 89.75 176 ALA A C 1
ATOM 1388 O O . ALA A 1 176 ? 0.619 -2.513 -18.762 1.00 89.75 176 ALA A O 1
ATOM 1389 N N . GLU A 1 177 ? 2.347 -3.903 -19.120 1.00 93.94 177 GLU A N 1
ATOM 1390 C CA . GLU A 1 177 ? 2.508 -4.407 -17.758 1.00 93.94 177 GLU A CA 1
ATOM 1391 C C . GLU A 1 177 ? 2.693 -3.296 -16.731 1.00 93.94 177 GLU A C 1
ATOM 1393 O O . GLU A 1 177 ? 2.308 -3.470 -15.584 1.00 93.94 177 GLU A O 1
ATOM 1398 N N . TRP A 1 178 ? 3.249 -2.147 -17.116 1.00 94.31 178 TRP A N 1
ATOM 1399 C CA . TRP A 1 178 ? 3.504 -1.042 -16.192 1.00 94.31 178 TRP A CA 1
ATOM 1400 C C . TRP A 1 178 ? 2.229 -0.286 -15.810 1.00 94.31 178 TRP A C 1
ATOM 1402 O O . TRP A 1 178 ? 2.161 0.304 -14.734 1.00 94.31 178 TRP A O 1
ATOM 1412 N N . TRP A 1 179 ? 1.190 -0.343 -16.649 1.00 92.50 179 TRP A N 1
ATOM 1413 C CA . TRP A 1 179 ? -0.105 0.266 -16.342 1.00 92.50 179 TRP A CA 1
ATOM 1414 C C . TRP A 1 179 ? -0.945 -0.557 -15.376 1.00 92.50 179 TRP A C 1
ATOM 1416 O O . TRP A 1 179 ? -1.795 0.013 -14.695 1.00 92.50 179 TRP A O 1
ATOM 1426 N N . LEU A 1 180 ? -0.711 -1.870 -15.291 1.00 94.19 180 LEU A N 1
ATOM 1427 C CA . LEU A 1 180 ? -1.448 -2.731 -14.370 1.00 94.19 180 LEU A CA 1
ATOM 1428 C C . LEU A 1 180 ? -1.181 -2.303 -12.914 1.00 94.19 180 LEU A C 1
ATOM 1430 O O . LEU A 1 180 ? -2.146 -1.879 -12.285 1.00 94.19 180 LEU A O 1
ATOM 1434 N N . PRO A 1 181 ? 0.071 -2.245 -12.406 1.00 93.25 181 PRO A N 1
ATOM 1435 C CA . PRO A 1 181 ? 0.356 -1.684 -11.087 1.00 93.25 181 PRO A CA 1
ATOM 1436 C C . PRO A 1 181 ? -0.069 -0.222 -10.933 1.00 93.25 181 PRO A C 1
ATOM 1438 O O . PRO A 1 181 ? -0.624 0.138 -9.900 1.00 93.25 181 PRO A O 1
ATOM 1441 N N . ALA A 1 182 ? 0.162 0.626 -11.945 1.00 91.06 182 ALA A N 1
ATOM 1442 C CA . ALA A 1 182 ? -0.142 2.058 -11.866 1.00 91.06 182 ALA A CA 1
ATOM 1443 C C . ALA A 1 182 ? -1.626 2.337 -11.602 1.00 91.06 182 ALA A C 1
ATOM 1445 O O . ALA A 1 182 ? -1.988 3.196 -10.795 1.00 91.06 182 ALA A O 1
ATOM 1446 N N . TYR A 1 183 ? -2.502 1.626 -12.308 1.00 88.38 183 TYR A N 1
ATOM 1447 C CA . TYR A 1 183 ? -3.932 1.844 -12.188 1.00 88.38 183 TYR A CA 1
ATOM 1448 C C . TYR A 1 183 ? -4.541 1.054 -11.023 1.00 88.38 183 TYR A C 1
ATOM 1450 O O . TYR A 1 183 ? -5.468 1.572 -10.400 1.00 88.38 183 TYR A O 1
ATOM 1458 N N . THR A 1 184 ? -4.041 -0.145 -10.689 1.00 89.62 184 THR A N 1
ATOM 1459 C CA . THR A 1 184 ? -4.610 -0.914 -9.571 1.00 89.62 184 THR A CA 1
ATOM 1460 C C . THR A 1 184 ? -4.234 -0.288 -8.251 1.00 89.62 184 THR A C 1
ATOM 1462 O O . THR A 1 184 ? -5.107 -0.068 -7.421 1.00 89.62 184 THR A O 1
ATOM 1465 N N . TYR A 1 185 ? -2.977 0.130 -8.099 1.00 85.50 185 TYR A N 1
ATOM 1466 C CA . TYR A 1 185 ? -2.567 0.878 -6.921 1.00 85.50 185 TYR A CA 1
ATOM 1467 C C . TYR A 1 185 ? -3.328 2.206 -6.809 1.00 85.50 185 TYR A C 1
ATOM 1469 O O . TYR A 1 185 ? -3.642 2.639 -5.707 1.00 85.50 185 TYR A O 1
ATOM 1477 N N . GLY A 1 186 ? -3.742 2.810 -7.932 1.00 80.50 186 GLY A N 1
ATOM 1478 C CA . GLY A 1 186 ? -4.643 3.970 -7.971 1.00 80.50 186 GLY A CA 1
ATOM 1479 C C . GLY A 1 186 ? -6.013 3.759 -7.296 1.00 80.50 186 GLY A C 1
ATOM 1480 O O . GLY A 1 186 ? -6.624 4.732 -6.837 1.00 80.50 186 GLY A O 1
ATOM 1481 N N . ALA A 1 187 ? -6.476 2.513 -7.152 1.00 77.69 187 ALA A N 1
ATOM 1482 C CA . ALA A 1 187 ? -7.713 2.182 -6.443 1.00 77.69 187 ALA A CA 1
ATOM 1483 C C . ALA A 1 187 ? -7.610 2.351 -4.915 1.00 77.69 187 ALA A C 1
ATOM 1485 O O . ALA A 1 187 ? -8.639 2.371 -4.239 1.00 77.69 187 ALA A O 1
ATOM 1486 N N . TRP A 1 188 ? -6.411 2.591 -4.366 1.00 81.75 188 TRP A N 1
ATOM 1487 C CA . TRP A 1 188 ? -6.219 2.949 -2.955 1.00 81.75 188 TRP A CA 1
ATOM 1488 C C . TRP A 1 188 ? -7.112 4.105 -2.486 1.00 81.75 188 TRP A C 1
ATOM 1490 O O . TRP A 1 188 ? -7.422 4.198 -1.306 1.00 81.75 188 TRP A O 1
ATOM 1500 N N . SER A 1 189 ? -7.515 5.004 -3.392 1.00 82.00 189 SER A N 1
ATOM 1501 C CA . SER A 1 189 ? -8.368 6.145 -3.062 1.00 82.00 189 SER A CA 1
ATOM 1502 C C . SER A 1 189 ? -9.709 5.692 -2.486 1.00 82.00 189 SER A C 1
ATOM 1504 O O . SER A 1 189 ? -10.211 6.306 -1.547 1.00 82.00 189 SER A O 1
ATOM 1506 N N . TYR A 1 190 ? -10.247 4.573 -2.974 1.00 87.31 190 TYR A N 1
ATOM 1507 C CA . TYR A 1 190 ? -11.436 3.952 -2.407 1.00 87.31 190 TYR A CA 1
ATOM 1508 C C . TYR A 1 190 ? -11.167 3.421 -0.995 1.00 87.31 190 TYR A C 1
ATOM 1510 O O . TY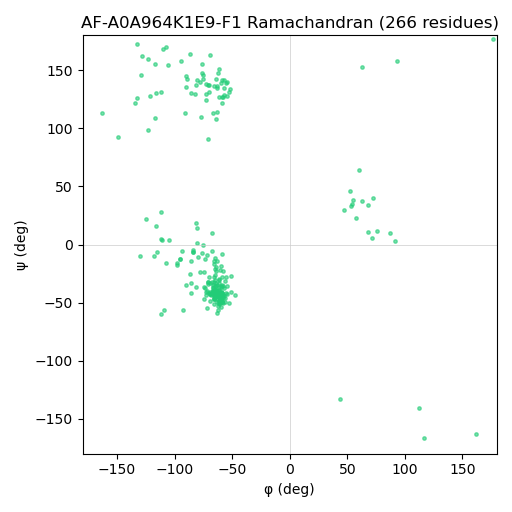R A 1 190 ? -11.885 3.778 -0.061 1.00 87.31 190 TYR A O 1
ATOM 1518 N N . SER A 1 191 ? -10.105 2.636 -0.799 1.00 87.94 191 SER A N 1
ATOM 1519 C CA . SER A 1 191 ? -9.804 2.089 0.528 1.00 87.94 191 SER A CA 1
ATOM 1520 C C . SER A 1 191 ? -9.452 3.168 1.547 1.00 87.94 191 SER A C 1
ATOM 1522 O O . SER A 1 191 ? -9.906 3.115 2.685 1.00 87.94 191 SER A O 1
ATOM 1524 N N . HIS A 1 192 ? -8.690 4.184 1.150 1.00 88.19 192 HIS A N 1
ATOM 1525 C CA . HIS A 1 192 ? -8.151 5.194 2.052 1.00 88.19 192 HIS A CA 1
ATOM 1526 C C . HIS A 1 192 ? -9.106 6.355 2.322 1.00 88.19 192 HIS A C 1
ATOM 1528 O O . HIS A 1 192 ? -9.180 6.806 3.461 1.00 88.19 192 HIS A O 1
ATOM 1534 N N . TYR A 1 193 ? -9.810 6.865 1.307 1.00 88.00 193 TYR A N 1
ATOM 1535 C CA . TYR A 1 193 ? -10.670 8.044 1.468 1.00 88.00 193 TYR A CA 1
ATOM 1536 C C . TYR A 1 193 ? -12.143 7.708 1.667 1.00 88.00 193 TYR A C 1
ATOM 1538 O O . TYR A 1 193 ? -12.885 8.568 2.135 1.00 88.00 193 TYR A O 1
ATOM 1546 N N . ILE A 1 194 ? -12.576 6.491 1.329 1.00 91.88 194 ILE A N 1
ATOM 1547 C CA . ILE A 1 194 ? -13.978 6.086 1.467 1.00 91.88 194 ILE A CA 1
ATOM 1548 C C . ILE A 1 194 ? -14.131 5.023 2.550 1.00 91.88 194 ILE A C 1
ATOM 1550 O O . ILE A 1 194 ? -14.840 5.253 3.528 1.00 91.88 194 ILE A O 1
ATOM 1554 N N . ALA A 1 195 ? -13.468 3.873 2.406 1.00 93.69 195 ALA A N 1
ATOM 1555 C CA . ALA A 1 195 ? -13.691 2.753 3.314 1.00 93.69 195 ALA A CA 1
ATOM 1556 C C . ALA A 1 195 ? -13.113 3.002 4.712 1.00 93.69 195 ALA A C 1
ATOM 1558 O O . ALA A 1 195 ? -13.839 2.937 5.705 1.00 93.69 195 ALA A O 1
ATOM 1559 N N . ALA A 1 196 ? -11.823 3.332 4.794 1.00 93.75 196 ALA A N 1
ATOM 1560 C CA . ALA A 1 196 ? -11.134 3.491 6.067 1.00 93.75 196 ALA A CA 1
ATOM 1561 C C . ALA A 1 196 ? -11.751 4.575 6.970 1.00 93.75 196 ALA A C 1
ATOM 1563 O O . ALA A 1 196 ? -11.984 4.259 8.133 1.00 93.75 196 ALA A O 1
ATOM 1564 N N . PRO A 1 197 ? -12.083 5.801 6.513 1.00 95.06 197 PRO A N 1
ATOM 1565 C CA . PRO A 1 197 ? -12.612 6.834 7.404 1.00 95.06 197 PRO A CA 1
ATOM 1566 C C . PRO A 1 197 ? -13.920 6.408 8.075 1.00 95.06 197 PRO A C 1
ATOM 1568 O O . PRO A 1 197 ? -14.026 6.488 9.294 1.00 95.06 197 PRO A O 1
ATOM 1571 N N . ILE A 1 198 ? -14.856 5.836 7.309 1.00 96.44 198 ILE A N 1
ATOM 1572 C CA . ILE A 1 198 ? -16.134 5.327 7.830 1.00 96.44 198 ILE A CA 1
ATOM 1573 C C . ILE A 1 198 ? -15.916 4.249 8.897 1.00 96.44 198 ILE A C 1
ATOM 1575 O O . ILE A 1 198 ? -16.560 4.247 9.947 1.00 96.44 198 ILE A O 1
ATOM 1579 N N . VAL A 1 199 ? -14.995 3.322 8.641 1.00 96.81 199 VAL A N 1
ATOM 1580 C CA . VAL A 1 199 ? -14.713 2.230 9.575 1.00 96.81 199 VAL A CA 1
ATOM 1581 C C . VAL A 1 199 ? -14.013 2.742 10.829 1.00 96.81 199 VAL A C 1
ATOM 1583 O O . VAL A 1 199 ? -14.353 2.319 11.933 1.00 96.81 199 VAL A O 1
ATOM 1586 N N . LEU A 1 200 ? -13.051 3.654 10.682 1.00 96.06 200 LEU A N 1
ATOM 1587 C CA . LEU A 1 200 ? -12.324 4.223 11.813 1.00 96.06 200 LEU A CA 1
ATOM 1588 C C . LEU A 1 200 ? -13.237 5.059 12.699 1.00 96.06 200 LEU A C 1
ATOM 1590 O O . LEU A 1 200 ? -13.160 4.919 13.914 1.00 96.06 200 LEU A O 1
ATOM 1594 N N . GLU A 1 201 ? -14.154 5.831 12.120 1.00 97.19 201 GLU A N 1
ATOM 1595 C CA . GLU A 1 201 ? -15.190 6.540 12.872 1.00 97.19 201 GLU A CA 1
ATOM 1596 C C . GLU A 1 201 ? -16.062 5.572 13.685 1.00 97.19 201 GLU A C 1
ATOM 1598 O O . GLU A 1 201 ? -16.302 5.804 14.871 1.00 97.19 201 GLU A O 1
ATOM 1603 N N . ALA A 1 202 ? -16.486 4.447 13.096 1.00 98.00 202 ALA A N 1
ATOM 1604 C CA . ALA A 1 202 ? -17.267 3.436 13.811 1.00 98.00 202 ALA A CA 1
ATOM 1605 C C . ALA A 1 202 ? -16.475 2.791 14.963 1.00 98.00 202 ALA A C 1
ATOM 1607 O O . ALA A 1 202 ? -16.996 2.627 16.069 1.00 98.00 202 ALA A O 1
ATOM 1608 N N . VAL A 1 203 ? -15.207 2.451 14.724 1.00 97.56 203 VAL A N 1
ATOM 1609 C CA . VAL A 1 203 ? -14.304 1.880 15.733 1.00 97.56 203 VAL A CA 1
ATOM 1610 C C . VAL A 1 203 ? -14.048 2.867 16.874 1.00 97.56 203 VAL A C 1
ATOM 1612 O O . VAL A 1 203 ? -14.105 2.488 18.044 1.00 97.56 203 VAL A O 1
ATOM 1615 N N . GLU A 1 204 ? -13.793 4.134 16.552 1.0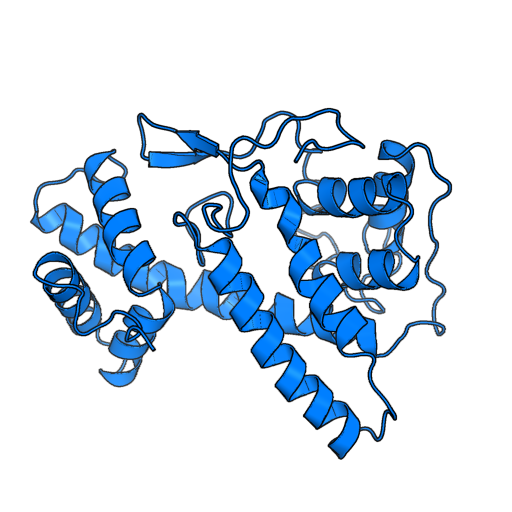0 97.00 204 GLU A N 1
ATOM 1616 C CA . GLU A 1 204 ? -13.548 5.195 17.529 1.00 97.00 204 GLU A CA 1
ATOM 1617 C C . GLU A 1 204 ? -14.793 5.510 18.358 1.00 97.00 204 GLU A C 1
ATOM 1619 O O . GLU A 1 204 ? -14.683 5.678 19.574 1.00 97.00 204 GLU A O 1
ATOM 1624 N N . ALA A 1 205 ? -15.976 5.522 17.738 1.00 98.25 205 ALA A N 1
ATOM 1625 C CA . ALA A 1 205 ? -17.242 5.684 18.443 1.00 98.25 205 ALA A CA 1
ATOM 1626 C C . ALA A 1 205 ? -17.445 4.567 19.477 1.00 98.25 205 ALA A C 1
ATOM 1628 O O . ALA A 1 205 ? -17.712 4.853 20.646 1.00 98.25 205 ALA A O 1
ATOM 1629 N N . VAL A 1 206 ? -17.231 3.305 19.083 1.00 98.50 206 VAL A N 1
ATOM 1630 C CA . VAL A 1 206 ? -17.342 2.166 20.009 1.00 98.50 206 VAL A CA 1
ATOM 1631 C C . VAL A 1 206 ? -16.282 2.222 21.108 1.00 98.50 206 VAL A C 1
ATOM 1633 O O . VAL A 1 206 ? -16.589 1.947 22.267 1.00 98.50 206 VAL A O 1
ATOM 1636 N N . ALA A 1 207 ? -15.049 2.627 20.796 1.00 98.31 207 ALA A N 1
ATOM 1637 C CA . ALA A 1 207 ? -14.020 2.830 21.814 1.00 98.31 207 ALA A CA 1
ATOM 1638 C C . ALA A 1 207 ? -14.426 3.910 22.838 1.00 98.31 207 ALA A C 1
ATOM 1640 O O . ALA A 1 207 ? -14.235 3.717 24.040 1.00 98.31 207 ALA A O 1
ATOM 1641 N N . GLY A 1 208 ? -15.021 5.013 22.375 1.00 98.31 208 GLY A N 1
ATOM 1642 C CA . GLY A 1 208 ? -15.518 6.094 23.228 1.00 98.31 208 GLY A CA 1
ATOM 1643 C C . GLY A 1 208 ? -16.657 5.658 24.152 1.00 98.31 208 GLY A C 1
ATOM 1644 O O . GLY A 1 208 ? -16.655 5.994 25.334 1.00 98.31 208 GLY A O 1
ATOM 1645 N N . GLU A 1 209 ? -17.591 4.849 23.656 1.00 98.12 209 GLU A N 1
ATOM 1646 C CA . GLU A 1 209 ? -18.682 4.275 24.460 1.00 98.12 209 GLU A CA 1
ATOM 1647 C C . GLU A 1 209 ? -18.183 3.295 25.532 1.00 98.12 209 GLU A C 1
ATOM 1649 O O . GLU A 1 209 ? -18.803 3.158 26.584 1.00 98.12 209 GLU A O 1
ATOM 1654 N N . LEU A 1 210 ? -17.040 2.644 25.292 1.00 97.81 210 LEU A N 1
ATOM 1655 C CA . LEU A 1 210 ? -16.334 1.824 26.282 1.00 97.81 210 LEU A CA 1
ATOM 1656 C C . LEU A 1 210 ? -15.487 2.660 27.262 1.00 97.81 210 LEU A C 1
ATOM 1658 O O . LEU A 1 210 ? -14.838 2.100 28.144 1.00 97.81 210 LEU A O 1
ATOM 1662 N N . GLY A 1 211 ? -15.493 3.990 27.134 1.00 98.12 211 GLY A N 1
ATOM 1663 C CA . GLY A 1 211 ? -14.802 4.915 28.032 1.00 98.12 211 GLY A CA 1
ATOM 1664 C C . GLY A 1 211 ? -13.341 5.190 27.673 1.00 98.12 211 GLY A C 1
ATOM 1665 O O . GLY A 1 211 ? -12.629 5.807 28.469 1.00 98.12 211 GLY A O 1
ATOM 1666 N N . PHE A 1 212 ? -12.863 4.764 26.500 1.00 98.12 212 PHE A N 1
ATOM 1667 C CA . PHE A 1 212 ? -11.497 5.059 26.067 1.00 98.12 212 PHE A CA 1
ATOM 1668 C C . PHE A 1 212 ? -11.386 6.460 25.465 1.00 98.12 212 PHE A C 1
ATOM 1670 O O . PHE A 1 212 ? -12.211 6.894 24.662 1.00 98.12 212 PHE A O 1
ATOM 1677 N N . LYS A 1 213 ? -10.321 7.181 25.830 1.00 96.94 213 LYS A N 1
ATOM 1678 C CA . LYS A 1 213 ? -10.033 8.505 25.270 1.00 96.94 213 LYS A CA 1
ATOM 1679 C C . LYS A 1 213 ? -9.601 8.369 23.806 1.00 96.94 213 LYS A C 1
ATOM 1681 O O . LYS A 1 213 ? -8.756 7.538 23.480 1.00 96.94 213 LYS A 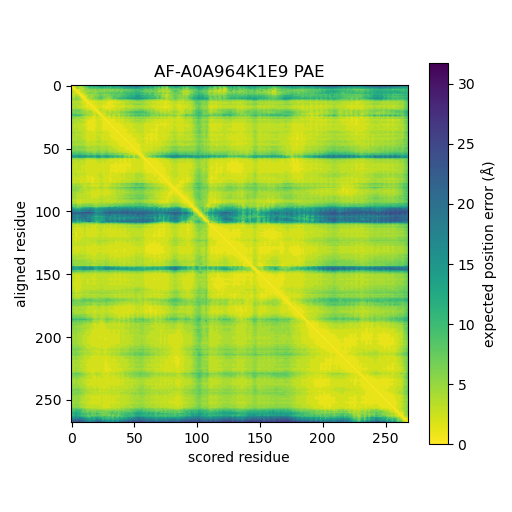O 1
ATOM 1686 N N . ALA A 1 214 ? -10.111 9.243 22.939 1.00 94.06 214 ALA A N 1
ATOM 1687 C CA . ALA A 1 214 ? -9.696 9.301 21.539 1.00 94.06 214 ALA A CA 1
ATOM 1688 C C . ALA A 1 214 ? -8.165 9.414 21.402 1.00 94.06 214 ALA A C 1
ATOM 1690 O O . ALA A 1 214 ? -7.522 10.232 22.066 1.00 94.06 214 ALA A O 1
ATOM 1691 N N . GLY A 1 215 ? -7.587 8.563 20.549 1.00 91.12 215 GLY A N 1
ATOM 1692 C CA . GLY A 1 215 ? -6.143 8.490 20.316 1.00 91.12 215 GLY A CA 1
ATOM 1693 C C . GLY A 1 215 ? -5.323 7.894 21.467 1.00 91.12 215 GLY A C 1
ATOM 1694 O O . GLY A 1 215 ? -4.096 7.897 21.378 1.00 91.12 215 GLY A O 1
ATOM 1695 N N . SER A 1 216 ? -5.955 7.392 22.536 1.00 95.56 216 SER A N 1
ATOM 1696 C CA . SER A 1 216 ? -5.234 6.685 23.596 1.00 95.56 216 SER A CA 1
ATOM 1697 C C . SER A 1 216 ? -4.709 5.334 23.114 1.00 95.56 216 SER A C 1
ATOM 1699 O O . SER A 1 216 ? -5.162 4.773 22.111 1.00 95.56 216 SER A O 1
ATOM 1701 N N . ARG A 1 217 ? -3.765 4.782 23.880 1.00 96.12 217 ARG A N 1
ATOM 1702 C CA . ARG A 1 217 ? -3.213 3.447 23.650 1.00 96.12 217 ARG A CA 1
ATOM 1703 C C . ARG A 1 217 ? -4.309 2.387 23.586 1.00 96.12 217 ARG A C 1
ATOM 1705 O O . ARG A 1 217 ? -4.265 1.511 22.729 1.00 96.12 217 ARG A O 1
ATOM 1712 N N . GLU A 1 218 ? -5.286 2.467 24.482 1.00 97.19 218 GLU A N 1
ATOM 1713 C CA . GLU A 1 218 ? -6.414 1.542 24.597 1.00 97.19 218 GLU A CA 1
ATOM 1714 C C . GLU A 1 218 ? -7.326 1.633 23.372 1.00 97.19 218 GLU A C 1
ATOM 1716 O O . GLU A 1 218 ? -7.632 0.605 22.771 1.00 97.19 218 GLU A O 1
ATOM 1721 N N . ALA A 1 219 ? -7.681 2.850 22.942 1.00 96.62 219 ALA A N 1
ATOM 1722 C CA . ALA A 1 219 ? -8.489 3.062 21.742 1.00 96.62 219 ALA A CA 1
ATOM 1723 C C . ALA A 1 219 ? -7.786 2.525 20.481 1.00 96.62 219 ALA A C 1
ATOM 1725 O O . ALA A 1 219 ? -8.392 1.812 19.682 1.00 96.62 219 ALA A O 1
ATOM 1726 N N . ASN A 1 220 ? -6.485 2.787 20.331 1.00 95.94 220 ASN A N 1
ATOM 1727 C CA . ASN A 1 220 ? -5.708 2.285 19.195 1.00 95.94 220 ASN A CA 1
ATOM 1728 C C . ASN A 1 220 ? -5.479 0.764 19.269 1.00 95.94 220 ASN A C 1
ATOM 1730 O O . ASN A 1 220 ? -5.463 0.091 18.241 1.00 95.94 220 ASN A O 1
ATOM 1734 N N . THR A 1 221 ? -5.357 0.194 20.472 1.00 95.62 221 THR A N 1
ATOM 1735 C CA . THR A 1 221 ? -5.288 -1.266 20.664 1.00 95.62 221 THR A CA 1
ATOM 1736 C C . THR A 1 221 ? -6.594 -1.931 20.241 1.00 95.62 221 THR A C 1
ATOM 1738 O O . THR A 1 221 ? -6.556 -2.942 19.543 1.00 95.62 221 THR A O 1
ATOM 1741 N N . LEU A 1 222 ? -7.740 -1.351 20.613 1.00 96.44 222 LEU A N 1
ATOM 1742 C CA . LEU A 1 222 ? -9.056 -1.813 20.176 1.00 96.44 222 LEU A CA 1
ATOM 1743 C C . LEU A 1 222 ? -9.174 -1.757 18.651 1.00 96.44 222 LEU A C 1
ATOM 1745 O O . LEU A 1 222 ? -9.569 -2.747 18.037 1.00 96.44 222 LEU A O 1
ATOM 1749 N N . ALA A 1 223 ? -8.773 -0.641 18.037 1.00 95.75 223 ALA A N 1
ATOM 1750 C CA . ALA A 1 223 ? -8.787 -0.499 16.586 1.00 95.75 223 ALA A CA 1
ATOM 1751 C C . ALA A 1 223 ? -7.933 -1.568 15.894 1.00 95.75 223 ALA A C 1
ATOM 1753 O O . ALA A 1 223 ? -8.418 -2.271 15.009 1.00 95.75 223 ALA A O 1
ATOM 1754 N N . ASN A 1 224 ? -6.695 -1.765 16.355 1.00 94.56 224 ASN A N 1
ATOM 1755 C CA . ASN A 1 224 ? -5.817 -2.807 15.832 1.00 94.56 224 ASN A CA 1
ATOM 1756 C C . ASN A 1 224 ? -6.432 -4.203 16.008 1.00 94.56 224 ASN A C 1
ATOM 1758 O O . ASN A 1 224 ? -6.412 -4.999 15.073 1.00 94.56 224 ASN A O 1
ATOM 1762 N N . PHE A 1 225 ? -7.020 -4.505 17.169 1.00 94.38 225 PHE A N 1
ATOM 1763 C CA . PHE A 1 225 ? -7.681 -5.789 17.408 1.00 94.38 225 PHE A CA 1
ATOM 1764 C C . PHE A 1 225 ? -8.808 -6.045 16.402 1.00 94.38 225 PHE A C 1
ATOM 1766 O O . PHE A 1 225 ? -8.838 -7.102 15.782 1.00 94.38 225 PHE A O 1
ATOM 1773 N N . VAL A 1 226 ? -9.704 -5.079 16.208 1.00 95.50 226 VAL A N 1
ATOM 1774 C CA . VAL A 1 226 ? -10.835 -5.218 15.281 1.00 95.50 226 VAL A CA 1
ATOM 1775 C C . VAL A 1 226 ? -10.329 -5.405 13.852 1.00 95.50 226 VAL A C 1
ATOM 1777 O O . VAL A 1 226 ? -10.676 -6.379 13.183 1.00 95.50 226 VAL A O 1
ATOM 1780 N N . LEU A 1 227 ? -9.461 -4.505 13.394 1.00 94.25 227 LEU A N 1
ATOM 1781 C CA . LEU A 1 227 ? -9.052 -4.456 11.996 1.00 94.25 227 LEU A CA 1
ATOM 1782 C C . LEU A 1 227 ? -8.143 -5.626 11.592 1.00 94.25 227 LEU A C 1
ATOM 1784 O O . LEU A 1 227 ? -8.271 -6.134 10.482 1.00 94.25 227 LEU A O 1
ATOM 1788 N N . THR A 1 228 ? -7.292 -6.121 12.498 1.00 92.19 228 THR A N 1
ATOM 1789 C CA . THR A 1 228 ? -6.458 -7.312 12.235 1.00 92.19 228 THR A CA 1
ATOM 1790 C C . THR A 1 228 ? -7.268 -8.595 12.038 1.00 92.19 228 THR A C 1
ATOM 1792 O O . THR A 1 228 ? -6.753 -9.544 11.451 1.00 92.19 228 THR A O 1
ATOM 1795 N N . ARG A 1 229 ? -8.517 -8.659 12.523 1.00 90.31 229 ARG A N 1
ATOM 1796 C CA . ARG A 1 229 ? -9.359 -9.863 12.412 1.00 90.31 229 ARG A CA 1
ATOM 1797 C C . ARG A 1 229 ? -10.213 -9.901 11.161 1.00 90.31 229 ARG A C 1
ATOM 1799 O O . ARG A 1 229 ? -10.445 -10.987 10.640 1.00 90.31 229 ARG A O 1
ATOM 1806 N N . VAL A 1 230 ? -10.699 -8.746 10.711 1.00 89.06 230 VAL A N 1
ATOM 1807 C CA . VAL A 1 230 ? -11.740 -8.698 9.673 1.00 89.06 230 VAL A CA 1
ATOM 1808 C C . VAL A 1 230 ? -11.431 -7.761 8.511 1.00 89.06 230 VAL A C 1
ATOM 1810 O O . VAL A 1 230 ? -12.136 -7.823 7.512 1.00 89.06 230 VAL A O 1
ATOM 1813 N N . SER A 1 231 ? -10.385 -6.931 8.612 1.00 89.75 231 SER A N 1
ATOM 1814 C CA . SER A 1 231 ? -10.122 -5.796 7.716 1.00 89.75 231 SER A CA 1
ATOM 1815 C C . SER A 1 231 ? -11.206 -4.708 7.751 1.00 89.75 231 SER A C 1
ATOM 1817 O O . SER A 1 231 ? -12.385 -4.927 8.031 1.00 89.75 231 SER A O 1
ATOM 1819 N N . ASP A 1 232 ? -10.777 -3.490 7.451 1.00 91.00 232 ASP A N 1
ATOM 1820 C CA . ASP A 1 232 ? -11.624 -2.345 7.139 1.00 91.00 232 ASP A CA 1
ATOM 1821 C C . ASP A 1 232 ? -12.678 -2.641 6.060 1.00 91.00 232 ASP A C 1
ATOM 1823 O O . ASP A 1 232 ? -13.841 -2.272 6.227 1.00 91.00 232 ASP A O 1
ATOM 1827 N N . PHE A 1 233 ? -12.350 -3.377 4.998 1.00 91.25 233 PHE A N 1
ATOM 1828 C CA . PHE A 1 233 ? -13.328 -3.613 3.933 1.00 91.25 233 PHE A CA 1
ATOM 1829 C C . PHE A 1 233 ? -14.540 -4.427 4.348 1.00 91.25 233 PHE A C 1
ATOM 1831 O O . PHE A 1 233 ? -15.640 -4.136 3.883 1.00 91.25 233 PHE A O 1
ATOM 1838 N N . ARG A 1 234 ? -14.381 -5.410 5.238 1.00 91.88 234 ARG A N 1
ATOM 1839 C CA . ARG A 1 234 ? -15.522 -6.214 5.683 1.00 91.88 234 ARG A CA 1
ATOM 1840 C C . ARG A 1 234 ? -16.512 -5.377 6.487 1.00 91.88 234 ARG A C 1
ATOM 1842 O O . ARG A 1 234 ? -17.720 -5.562 6.369 1.00 91.88 234 ARG A O 1
ATOM 1849 N N . ILE A 1 235 ? -16.012 -4.439 7.289 1.00 94.88 235 ILE A N 1
ATOM 1850 C CA . ILE A 1 235 ? -16.862 -3.519 8.053 1.00 94.88 235 ILE A CA 1
ATOM 1851 C C . ILE A 1 235 ? -17.516 -2.505 7.105 1.00 94.88 235 ILE A C 1
ATOM 1853 O O . ILE A 1 235 ? -18.709 -2.228 7.235 1.00 94.88 235 ILE A O 1
ATOM 1857 N N . TYR A 1 236 ? -16.774 -2.006 6.112 1.00 96.06 236 TYR A N 1
ATOM 1858 C CA . TYR A 1 2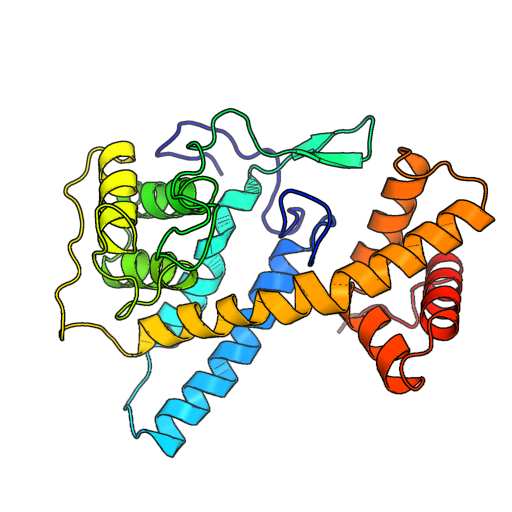36 ? -17.331 -1.117 5.093 1.00 96.06 236 TYR A CA 1
ATOM 1859 C C . TYR A 1 236 ? -18.423 -1.794 4.247 1.00 96.06 236 TYR A C 1
ATOM 1861 O O . TYR A 1 236 ? -19.448 -1.185 3.954 1.00 96.06 236 TYR A O 1
ATOM 1869 N N . GLU A 1 237 ? -18.252 -3.066 3.895 1.00 95.50 237 GLU A N 1
ATOM 1870 C CA . GLU A 1 237 ? -19.266 -3.854 3.192 1.00 95.50 237 GLU A CA 1
ATOM 1871 C C . GLU A 1 237 ? -20.563 -3.956 4.009 1.00 95.50 237 GLU A C 1
ATOM 1873 O O . GLU A 1 237 ? -21.648 -3.760 3.466 1.00 95.50 237 GLU A O 1
ATOM 1878 N N . ILE A 1 238 ? -20.470 -4.209 5.321 1.00 96.38 238 ILE A N 1
ATOM 1879 C CA . ILE A 1 238 ? -21.640 -4.242 6.216 1.00 96.38 238 ILE A CA 1
ATOM 1880 C C . ILE A 1 238 ? -22.344 -2.881 6.227 1.00 96.38 238 ILE A C 1
ATOM 1882 O O . ILE A 1 238 ? -23.566 -2.818 6.087 1.00 96.38 238 ILE A O 1
ATOM 1886 N N . TYR A 1 239 ? -21.576 -1.797 6.345 1.00 98.12 239 TYR A N 1
ATOM 1887 C CA . TYR A 1 239 ? -22.088 -0.431 6.263 1.00 98.12 239 TYR A CA 1
ATOM 1888 C C . TYR A 1 239 ? -22.840 -0.175 4.948 1.00 98.12 239 TYR A C 1
ATOM 1890 O O . TYR A 1 239 ? -23.977 0.302 4.968 1.00 98.12 239 TYR A O 1
ATOM 1898 N N . GLN A 1 240 ? -22.236 -0.523 3.810 1.00 97.94 240 GLN A N 1
ATOM 1899 C CA . GLN A 1 240 ? -22.815 -0.308 2.487 1.00 97.94 240 GLN A CA 1
ATOM 1900 C C . GLN A 1 240 ? -24.077 -1.158 2.271 1.00 97.94 240 GLN A C 1
ATOM 1902 O O . GLN A 1 240 ? -25.108 -0.624 1.859 1.00 97.94 240 GLN A O 1
ATOM 1907 N N . ASN A 1 241 ? -24.035 -2.450 2.608 1.00 98.06 241 ASN A N 1
ATOM 1908 C CA . ASN A 1 241 ? -25.170 -3.369 2.466 1.00 98.06 241 ASN A CA 1
ATOM 1909 C C . ASN A 1 241 ? -26.349 -3.006 3.378 1.00 98.06 241 ASN A C 1
ATOM 1911 O O . ASN A 1 241 ? -27.497 -3.295 3.047 1.00 98.06 241 ASN A O 1
ATOM 1915 N N . ALA A 1 242 ? -26.087 -2.328 4.497 1.00 98.19 242 ALA A N 1
ATOM 1916 C CA . ALA A 1 242 ? -27.113 -1.769 5.371 1.00 98.19 242 ALA A CA 1
ATOM 1917 C C . ALA A 1 242 ? -27.679 -0.424 4.870 1.00 98.19 242 ALA A C 1
ATOM 1919 O O . ALA A 1 242 ? -28.332 0.289 5.633 1.00 98.19 242 ALA A O 1
ATOM 1920 N N . GLY A 1 243 ? -27.421 -0.050 3.612 1.00 97.94 243 GLY A N 1
ATOM 1921 C CA . GLY A 1 243 ? -27.872 1.215 3.041 1.00 97.94 243 GLY A CA 1
ATOM 1922 C C . GLY A 1 243 ? -27.099 2.414 3.584 1.00 97.94 243 GLY A C 1
ATOM 1923 O O . GLY A 1 243 ? -27.701 3.450 3.848 1.00 97.94 243 GLY A O 1
ATOM 1924 N N . PHE A 1 244 ? -25.780 2.271 3.754 1.00 97.81 244 PHE A N 1
ATOM 1925 C CA . PHE A 1 244 ? -24.891 3.313 4.284 1.00 97.81 244 PHE A CA 1
ATOM 1926 C C . PHE A 1 244 ? -25.229 3.712 5.735 1.00 97.81 244 PHE A C 1
ATOM 1928 O O . PHE A 1 244 ? -25.141 4.881 6.120 1.00 97.81 244 PHE A O 1
ATOM 1935 N N . ASN A 1 245 ? -25.618 2.735 6.560 1.00 98.00 245 ASN A N 1
ATOM 1936 C CA . ASN A 1 245 ? -26.008 2.954 7.953 1.00 98.00 245 ASN A CA 1
ATOM 1937 C C . ASN A 1 245 ? -24.810 2.827 8.910 1.00 98.00 245 ASN A C 1
ATOM 1939 O O . ASN A 1 245 ? -24.285 1.733 9.126 1.00 98.00 245 ASN A O 1
ATOM 1943 N N . ALA A 1 246 ? -24.421 3.937 9.543 1.00 97.62 246 ALA A N 1
ATOM 1944 C CA . ALA A 1 246 ? -23.320 3.975 10.507 1.00 97.62 246 ALA A CA 1
ATOM 1945 C C . ALA A 1 246 ? -23.556 3.089 11.746 1.00 97.62 246 ALA A C 1
ATOM 1947 O O . ALA A 1 246 ? -22.598 2.549 12.298 1.00 97.62 246 ALA A O 1
ATOM 1948 N N . GLU A 1 247 ? -24.809 2.889 12.175 1.00 98.25 247 GLU A N 1
ATOM 1949 C CA . GLU A 1 247 ? -25.099 1.993 13.301 1.00 98.25 247 GLU A CA 1
ATOM 1950 C C . GLU A 1 247 ? -24.737 0.548 12.974 1.00 98.25 247 GLU A C 1
ATOM 1952 O O . GLU A 1 247 ? -24.130 -0.115 13.804 1.00 98.25 247 GLU A O 1
ATOM 1957 N N . ALA A 1 248 ? -24.992 0.087 11.747 1.00 98.25 248 ALA A N 1
ATOM 1958 C CA . ALA A 1 248 ? -24.633 -1.271 11.341 1.00 98.25 248 ALA A CA 1
ATOM 1959 C C . ALA A 1 248 ? -23.113 -1.511 11.421 1.00 98.25 248 ALA A C 1
ATOM 1961 O O . ALA A 1 248 ? -22.669 -2.585 11.828 1.00 98.25 248 ALA A O 1
ATOM 1962 N N . ALA A 1 249 ? -22.302 -0.497 11.097 1.00 97.94 249 ALA A N 1
ATOM 1963 C CA . ALA A 1 249 ? -20.852 -0.560 11.275 1.00 97.94 249 ALA A CA 1
ATOM 1964 C C . ALA A 1 249 ? -20.464 -0.647 12.762 1.00 97.94 249 ALA A C 1
ATOM 1966 O O . ALA A 1 249 ? -19.629 -1.472 13.135 1.00 97.94 249 ALA A O 1
ATOM 1967 N N . ARG A 1 250 ? -21.091 0.161 13.630 1.00 98.44 250 ARG A N 1
ATOM 1968 C CA . ARG A 1 250 ? -20.851 0.123 15.085 1.00 98.44 250 ARG A CA 1
ATOM 1969 C C . ARG A 1 250 ? -21.269 -1.213 15.699 1.00 98.44 250 ARG A C 1
ATOM 1971 O O . ARG A 1 250 ? -20.511 -1.789 16.479 1.00 98.44 250 ARG A O 1
ATOM 1978 N N . GLU A 1 251 ? -22.430 -1.739 15.323 1.00 97.69 251 GLU A N 1
ATOM 1979 C CA . GLU A 1 251 ? -22.907 -3.060 15.739 1.00 97.69 251 GLU A CA 1
ATOM 1980 C C . GLU A 1 251 ? -21.940 -4.166 15.307 1.00 97.69 251 GLU A C 1
ATOM 1982 O O . GLU A 1 251 ? -21.616 -5.039 16.116 1.00 97.69 251 GLU A O 1
ATOM 1987 N N . ALA A 1 252 ? -21.406 -4.096 14.083 1.00 96.69 252 ALA A N 1
ATOM 1988 C CA . ALA A 1 252 ? -20.379 -5.023 13.619 1.00 96.69 252 ALA A CA 1
ATOM 1989 C C . ALA A 1 252 ? -19.117 -4.955 14.492 1.00 96.69 252 ALA A C 1
ATOM 1991 O O . ALA A 1 252 ? -18.629 -5.992 14.939 1.00 96.69 252 ALA A O 1
ATOM 1992 N N . VAL A 1 253 ? -18.623 -3.753 14.813 1.00 97.62 253 VAL A N 1
ATOM 1993 C CA . VAL A 1 253 ? -17.470 -3.579 15.713 1.00 97.62 253 VAL A CA 1
ATOM 1994 C C . VAL A 1 253 ? -17.744 -4.206 17.087 1.00 97.62 253 VAL A C 1
ATOM 1996 O O . VAL A 1 253 ? -16.912 -4.964 17.589 1.00 97.62 253 VAL A O 1
ATOM 1999 N N . ARG A 1 254 ? -18.921 -3.972 17.686 1.00 97.56 254 ARG A N 1
ATOM 2000 C CA . ARG A 1 254 ? -19.303 -4.613 18.961 1.00 97.56 254 ARG A CA 1
ATOM 2001 C C . ARG A 1 254 ? -19.347 -6.135 18.852 1.00 97.56 254 ARG A C 1
ATOM 2003 O O . ARG A 1 254 ? -18.884 -6.826 19.762 1.00 97.56 254 ARG A O 1
ATOM 2010 N N . ALA A 1 255 ? -19.906 -6.660 17.763 1.00 95.81 255 ALA A N 1
ATOM 2011 C CA . ALA A 1 255 ? -19.993 -8.094 17.527 1.00 95.81 255 ALA A CA 1
ATOM 2012 C C . ALA A 1 255 ? -18.597 -8.723 17.427 1.00 95.81 255 ALA A C 1
ATOM 2014 O O . ALA A 1 255 ? -18.340 -9.722 18.096 1.00 95.81 255 ALA A O 1
ATOM 2015 N N . ILE A 1 256 ? -17.676 -8.091 16.692 1.00 95.62 256 ILE A N 1
ATOM 2016 C CA . ILE A 1 256 ? -16.279 -8.526 16.550 1.00 95.62 256 ILE A CA 1
ATOM 2017 C C . ILE A 1 256 ? -15.558 -8.533 17.902 1.00 95.62 256 ILE A C 1
ATOM 2019 O O . ILE A 1 256 ? -14.860 -9.496 18.217 1.00 95.62 256 ILE A O 1
ATOM 2023 N N . LEU A 1 257 ? -15.753 -7.499 18.728 1.00 95.19 257 LEU A N 1
ATOM 2024 C CA . LEU A 1 257 ? -15.166 -7.431 20.072 1.00 95.19 257 LEU A CA 1
ATOM 2025 C C . LEU A 1 257 ? -15.675 -8.541 20.995 1.00 95.19 257 LEU A C 1
ATOM 2027 O O . LEU A 1 257 ? -14.922 -9.040 21.830 1.00 95.19 257 LEU A O 1
ATOM 2031 N N . LYS A 1 258 ? -16.943 -8.937 20.848 1.00 93.81 258 LYS A N 1
ATOM 2032 C CA . LYS A 1 258 ? -17.533 -10.039 21.614 1.00 93.81 258 LYS A CA 1
ATOM 2033 C C . LYS A 1 258 ? -17.047 -11.400 21.118 1.00 93.81 258 LYS A C 1
ATOM 2035 O O . LYS A 1 258 ? -16.721 -12.261 21.931 1.00 93.81 258 LYS A O 1
ATOM 2040 N N . ASN A 1 259 ? -17.056 -11.610 19.803 1.00 91.12 259 ASN A N 1
ATOM 2041 C CA . ASN A 1 259 ? -16.542 -12.804 19.146 1.00 91.12 259 ASN A CA 1
ATOM 2042 C C . ASN A 1 259 ? -16.317 -12.540 17.647 1.00 91.12 259 ASN A C 1
ATOM 2044 O O . ASN A 1 259 ? -17.268 -12.407 16.876 1.00 91.12 259 ASN A O 1
ATOM 2048 N N . SER A 1 260 ? -15.059 -12.558 17.218 1.00 86.44 260 SER A N 1
ATOM 2049 C CA . SER A 1 260 ? -14.670 -12.348 15.823 1.00 86.44 260 SER A CA 1
ATOM 2050 C C . SER A 1 260 ? -14.843 -13.576 14.926 1.00 86.44 260 SER A C 1
ATOM 2052 O O . SER A 1 260 ? -14.765 -13.431 13.710 1.00 86.44 260 SER A O 1
ATOM 2054 N N . SER A 1 261 ? -15.115 -14.770 15.467 1.00 85.06 261 SER A N 1
ATOM 2055 C CA . SER A 1 261 ? -15.064 -16.027 14.698 1.00 85.06 261 SER A CA 1
ATOM 2056 C C . SER A 1 261 ? -16.007 -16.069 13.490 1.00 85.06 261 SER A C 1
ATOM 2058 O O . SER A 1 261 ? -15.727 -16.767 12.525 1.00 85.06 261 SER A O 1
ATOM 2060 N N . ALA A 1 262 ? -17.126 -15.338 13.532 1.00 81.62 262 ALA A N 1
ATOM 2061 C CA . ALA A 1 262 ? -18.088 -15.260 12.428 1.00 81.62 262 ALA A CA 1
ATOM 2062 C C . ALA A 1 262 ? -17.594 -14.421 11.232 1.00 81.62 262 ALA A C 1
ATOM 2064 O O . ALA A 1 262 ? -18.207 -14.445 10.167 1.00 81.62 262 ALA A O 1
ATOM 2065 N N . TYR A 1 263 ? -16.513 -13.667 11.419 1.00 77.00 263 TYR A N 1
ATOM 2066 C CA . TYR A 1 263 ? -15.954 -12.741 10.437 1.00 77.00 263 TYR A CA 1
ATOM 2067 C C . TYR A 1 263 ? -14.531 -13.121 10.009 1.00 77.00 263 TYR A C 1
ATOM 2069 O O . TYR A 1 263 ? -13.998 -12.533 9.072 1.00 77.00 263 TYR A O 1
ATOM 2077 N N . GLU A 1 264 ? -13.913 -14.080 10.698 1.00 74.81 264 GLU A N 1
ATOM 2078 C CA . GLU A 1 264 ? -12.593 -14.600 10.357 1.00 74.81 264 GLU A CA 1
ATOM 2079 C C . GLU A 1 264 ? -12.680 -15.524 9.135 1.00 74.81 264 GLU A C 1
ATOM 2081 O O . GLU A 1 264 ? -13.653 -16.260 8.955 1.00 74.81 264 GLU A O 1
ATOM 2086 N N . VAL A 1 265 ? -11.640 -15.508 8.297 1.00 65.62 265 VAL A N 1
ATOM 2087 C CA . VAL A 1 265 ? -11.521 -16.456 7.184 1.00 65.62 265 VAL A CA 1
ATOM 2088 C C . VAL A 1 265 ? -11.457 -17.877 7.767 1.00 65.62 265 VAL A C 1
ATOM 2090 O O . VAL A 1 265 ? -10.613 -18.125 8.637 1.00 65.62 265 VAL A O 1
ATOM 2093 N N . PRO A 1 266 ? -12.318 -18.818 7.328 1.00 62.31 266 PRO A N 1
ATOM 2094 C CA . PRO A 1 266 ? -12.274 -20.194 7.806 1.00 62.31 266 PRO A CA 1
ATOM 2095 C C . PRO A 1 266 ? -10.877 -20.783 7.618 1.00 62.31 266 PRO A C 1
ATOM 2097 O O . PRO A 1 266 ? -10.244 -20.574 6.582 1.00 62.31 266 PRO A O 1
ATOM 2100 N N . LYS A 1 267 ? -10.398 -21.548 8.603 1.00 62.03 267 LYS A N 1
ATOM 2101 C CA . LYS A 1 267 ? -9.211 -22.381 8.392 1.00 62.03 267 LYS A CA 1
ATOM 2102 C C . LYS A 1 267 ? -9.576 -23.420 7.332 1.00 62.03 267 LYS A C 1
ATOM 2104 O O . LYS A 1 267 ? -10.416 -24.277 7.605 1.00 62.03 267 LYS A O 1
ATOM 2109 N N . GLY A 1 268 ? -9.018 -23.256 6.133 1.00 45.44 268 GLY A N 1
ATOM 2110 C CA . GLY A 1 268 ? -9.060 -24.266 5.075 1.00 45.44 268 GLY A CA 1
ATOM 2111 C C . GLY A 1 268 ? -8.357 -25.551 5.483 1.00 45.44 268 GLY A C 1
ATOM 2112 O O . GLY A 1 268 ? -7.532 -25.505 6.428 1.00 45.44 268 GLY A O 1
#

Secondary structure (DSSP, 8-state):
-EETTTTEE-SS-GGG--SSSSSSTT-STTHHHHHHHHHHHHHHHHHHHIIIII------HHHHHHHHHHHTGGGGG-EEETTTTEEE--TTSPPPB--TT-SSS-TTBSHHHHHHHHHHHHHT--HHHHHHHHHTTS-TTTTSSBTTBSHHHHHHHHHHHHTSPPP-PPTT---GGGHHHHHHHTTHHIIIIIIHHHHHHHHHHHHHHTTPPTT-HHHHHHHHHHHHHHHHHHHHHHHHHTTS-HHHHHHHHHHHHH-GGGTSPP--

Solvent-accessible surface area (backbone atoms only — not comparable to full-atom values): 14026 Å² total; per-residue (Å²): 108,64,40,78,46,75,72,42,76,39,86,49,48,60,70,52,12,30,56,29,73,40,95,43,35,46,33,30,60,31,16,27,50,53,55,36,51,54,41,43,57,55,32,50,57,45,50,54,45,38,39,70,72,71,58,51,77,79,74,57,58,66,52,36,46,51,15,48,56,43,37,59,48,40,33,21,52,44,42,68,40,87,76,42,53,42,50,37,66,55,88,83,46,52,70,58,39,74,48,101,84,42,81,37,92,49,74,55,43,32,28,46,49,35,51,28,45,9,35,34,59,61,69,66,54,57,67,70,44,48,51,23,22,50,12,35,70,16,47,79,70,84,12,30,77,49,96,80,37,26,40,36,43,50,37,36,51,13,15,57,64,33,75,48,84,56,63,74,83,53,90,96,70,76,60,76,54,29,52,43,30,22,54,41,53,56,52,47,55,50,40,35,71,52,31,21,53,58,36,49,53,27,45,50,52,53,29,44,75,74,70,36,55,88,79,31,37,65,31,31,46,51,45,36,56,54,38,57,55,46,43,47,64,55,44,32,48,46,15,51,76,58,72,67,29,64,63,53,28,32,51,48,50,53,44,40,75,75,54,42,73,90,60,38,81,75,87,126

Radius of gyration: 19.56 Å; Cα contacts (8 Å, |Δi|>4): 455; chains: 1; bounding box: 53×46×56 Å

Sequence (268 aa):
MDAKALKAKATKSFFTSPAAGGKGHHYYPGGLPVHVLEWIDVAMGWADAYEKIYKVKKVDRDLVIAALVLLDWAKVWYEWDDKTMTVQKPQWFPQSWGDDRGKAKWKWMGEHGAVAYAELYVRGAPEALIVATASAHFDPHWDLDKEGEGLNPALAEAAKIASKPPIVVQAKKQMAEWWLPAYTYGAWSYSHYIAAPIVLEAVEAVAGELGFKAGSREANTLANFVLTRVSDFRIYEIYQNAGFNAEAAREAVRAILKNSSAYEVPKG

pLDDT: mean 89.73, std 9.84, range [45.44, 98.5]

Foldseek 3Di:
DALPLLRHDQPADQQQFAQDQFQFFRQFGRSRVVQLVQLLVVLVVVVVVCCVPVVPPDQPSVLLSLLSNQLRRLSSNWDADLFLRGTHADPSWFAFDADPPGQFPDSGLTGSRLSSLLSCLLVVHDPSSSLLNLLLRAVVARFQDDPCGGSQNSQCSSCVSNVHDGDHRDPPPDDPSSVSSNVSSVCSCCRGVPQRVLLLVLLQVLCVVVVHDPSGNSSSVLVNQQCVFAHSVNLSVQCVVVVNDSVSSNVSSVVCVVPSPVRGDDDD